Protein AF-A0A0F9VJ52-F1 (afdb_monomer)

pLDDT: mean 78.75, std 18.96, range [35.44, 98.38]

Solvent-accessible surface area (backbone atoms only — not comparable to full-atom values): 11544 Å² total; per-residue (Å²): 137,76,87,61,73,77,61,74,80,66,72,54,95,78,79,65,46,48,33,60,71,90,85,41,56,19,37,74,40,67,89,55,93,68,53,85,95,40,49,67,16,29,42,28,38,38,77,99,49,91,63,76,45,75,40,50,63,89,77,53,57,79,55,84,59,95,59,68,74,72,68,33,37,27,68,68,60,75,80,72,61,54,67,74,75,68,71,73,77,71,59,78,85,75,44,37,36,14,56,42,51,47,46,56,38,50,75,61,70,46,54,67,61,56,54,34,53,56,34,41,78,72,75,43,86,63,56,52,68,56,53,58,30,29,40,65,63,73,41,84,74,55,70,73,53,46,52,48,51,18,59,74,60,72,47,66,60,67,61,36,58,48,59,54,86,81,34,78,68,42,41,53,52,45,55,52,50,50,53,59,37,56,69,68,57,57,69,75,88,127

Organism: NCBI:txid412755

Nearest PDB structures (foldseek):
  3zhm-assembly1_A  TM=8.523E-01  e=1.759E-02  Lactococcus phage TP901-1
  3u3w-assembly1_B  TM=7.075E-01  e=6.456E-02  Bacillus thuringiensis Bt407
  4yv9-assembly2_D  TM=6.396E-01  e=6.085E-02  Streptococcus dysgalactiae
  2awi-assembly1_F  TM=8.325E-01  e=4.817E-01  Enterococcus faecalis
  6qer-assembly4_D  TM=8.650E-01  e=1.667E+00  Streptococcus thermophilus LMD-9

Mean predicted aligned error: 15.07 Å

Structure (mmCIF, N/CA/C/O backbone):
data_AF-A0A0F9VJ52-F1
#
_entry.id   AF-A0A0F9VJ52-F1
#
loop_
_atom_site.group_PDB
_atom_site.id
_atom_site.type_symbol
_atom_site.label_atom_id
_atom_site.label_alt_id
_atom_site.label_comp_id
_atom_site.label_asym_id
_atom_site.label_entity_id
_atom_site.label_seq_id
_atom_site.pdbx_PDB_ins_code
_atom_site.Cartn_x
_atom_site.Cartn_y
_atom_site.Cartn_z
_atom_site.occupancy
_atom_site.B_iso_or_equiv
_atom_site.auth_seq_id
_atom_site.auth_comp_id
_atom_site.auth_asym_id
_atom_site.auth_atom_id
_atom_site.pdbx_PDB_model_num
ATOM 1 N N . MET A 1 1 ? 13.852 -32.279 -51.389 1.00 41.38 1 MET A N 1
ATOM 2 C CA . MET A 1 1 ? 15.051 -31.423 -51.520 1.00 41.38 1 MET A CA 1
ATOM 3 C C . MET A 1 1 ? 15.345 -30.809 -50.164 1.00 41.38 1 MET A C 1
ATOM 5 O O . MET A 1 1 ? 14.436 -30.345 -49.492 1.00 41.38 1 MET A O 1
ATOM 9 N N . SER A 1 2 ? 16.579 -30.983 -49.719 1.00 35.44 2 SER A N 1
ATOM 10 C CA . SER A 1 2 ? 17.047 -30.978 -48.335 1.00 35.44 2 SER A CA 1
ATOM 11 C C . SER A 1 2 ? 17.190 -29.579 -47.723 1.00 35.44 2 SER A C 1
ATOM 13 O O . SER A 1 2 ? 17.971 -28.770 -48.213 1.00 35.44 2 SER A O 1
ATOM 15 N N . ASN A 1 3 ? 16.563 -29.354 -46.563 1.00 39.66 3 ASN A N 1
ATOM 16 C CA . ASN A 1 3 ? 16.776 -28.205 -45.656 1.00 39.66 3 ASN A CA 1
ATOM 17 C C . ASN A 1 3 ? 18.172 -28.191 -44.979 1.00 39.66 3 ASN A C 1
ATOM 19 O O . ASN A 1 3 ? 18.365 -27.591 -43.924 1.00 39.66 3 ASN A O 1
ATOM 23 N N . VAL A 1 4 ? 19.147 -28.891 -45.560 1.00 40.56 4 VAL A N 1
ATOM 24 C CA . VAL A 1 4 ? 20.464 -29.155 -44.963 1.00 40.56 4 VAL A CA 1
ATOM 25 C C . VAL A 1 4 ? 21.488 -28.085 -45.367 1.00 40.56 4 VAL A C 1
ATOM 27 O O . VAL A 1 4 ? 22.360 -27.757 -44.572 1.00 40.56 4 VAL A O 1
ATOM 30 N N . ALA A 1 5 ? 21.308 -27.422 -46.517 1.00 39.03 5 ALA A N 1
ATOM 31 C CA . ALA A 1 5 ? 22.245 -26.403 -47.007 1.00 39.03 5 ALA A CA 1
ATOM 32 C C . ALA A 1 5 ? 22.255 -25.096 -46.186 1.00 39.03 5 ALA A C 1
ATOM 34 O O . ALA A 1 5 ? 23.241 -24.373 -46.192 1.00 39.03 5 ALA A O 1
ATOM 35 N N . ALA A 1 6 ? 21.191 -24.787 -45.436 1.00 44.72 6 ALA A N 1
ATOM 36 C CA . ALA A 1 6 ? 21.129 -23.550 -44.652 1.00 44.72 6 ALA A CA 1
ATOM 37 C C . ALA A 1 6 ? 21.871 -23.628 -43.306 1.00 44.72 6 ALA A C 1
ATOM 39 O O . ALA A 1 6 ? 21.989 -22.604 -42.643 1.00 44.72 6 ALA A O 1
ATOM 40 N N . LYS A 1 7 ? 22.331 -24.816 -42.876 1.00 40.28 7 LYS A N 1
ATOM 41 C CA . LYS A 1 7 ? 23.003 -24.998 -41.577 1.00 40.28 7 LYS A CA 1
ATOM 42 C C . LYS A 1 7 ? 24.528 -24.890 -41.642 1.00 40.28 7 LYS A C 1
ATOM 44 O O . LYS A 1 7 ? 25.123 -24.448 -40.664 1.00 40.28 7 LYS A O 1
ATOM 49 N N . GLU A 1 8 ? 25.151 -25.270 -42.756 1.00 37.22 8 GLU A N 1
ATOM 50 C CA . GLU A 1 8 ? 26.619 -25.319 -42.867 1.00 37.22 8 GLU A CA 1
ATOM 51 C C . GLU A 1 8 ? 27.261 -23.941 -43.114 1.00 37.22 8 GLU A C 1
ATOM 53 O O . GLU A 1 8 ? 28.360 -23.693 -42.626 1.00 37.22 8 GLU A O 1
ATOM 58 N N . ASP A 1 9 ? 26.538 -22.985 -43.708 1.00 41.91 9 ASP A N 1
ATOM 59 C CA . ASP A 1 9 ? 27.013 -21.602 -43.918 1.00 41.91 9 ASP A CA 1
ATOM 60 C C . ASP A 1 9 ? 26.898 -20.689 -42.671 1.00 41.91 9 ASP A C 1
ATOM 62 O O . ASP A 1 9 ? 27.183 -19.490 -42.727 1.00 41.91 9 ASP A O 1
ATOM 66 N N . LEU A 1 10 ? 26.468 -21.226 -41.521 1.00 49.69 10 LEU A N 1
ATOM 67 C CA . LEU A 1 10 ? 26.142 -20.441 -40.319 1.00 49.69 10 LEU A CA 1
ATOM 68 C C . LEU A 1 10 ? 27.322 -20.195 -39.369 1.00 49.69 10 LEU A C 1
ATOM 70 O O . LEU A 1 10 ? 27.150 -19.522 -38.354 1.00 49.69 10 LEU A O 1
ATOM 74 N N . ARG A 1 11 ? 28.523 -20.705 -39.661 1.00 42.28 11 ARG A N 1
ATOM 75 C CA . ARG A 1 11 ? 29.702 -20.486 -38.810 1.00 42.28 11 ARG A CA 1
ATOM 76 C C . ARG A 1 11 ? 30.557 -19.350 -39.353 1.00 42.28 11 ARG A C 1
ATOM 78 O O . ARG A 1 11 ? 31.392 -19.526 -40.233 1.00 42.28 11 ARG A O 1
ATOM 85 N N . SER A 1 12 ? 30.368 -18.159 -38.791 1.00 44.62 12 SER A N 1
ATOM 86 C CA . SER A 1 12 ? 31.319 -17.066 -38.972 1.00 44.62 12 SER A CA 1
ATOM 87 C C . SER A 1 12 ? 32.599 -17.373 -38.190 1.00 44.62 12 SER A C 1
ATOM 89 O O . SER A 1 12 ? 32.590 -17.385 -36.963 1.00 44.62 12 SER A O 1
ATOM 91 N N . ALA A 1 13 ? 33.724 -17.519 -38.894 1.00 47.56 13 ALA A N 1
ATOM 92 C CA . ALA A 1 13 ? 35.060 -17.622 -38.295 1.00 47.56 13 ALA A CA 1
ATOM 93 C C . ALA A 1 13 ? 35.487 -16.371 -37.487 1.00 47.56 13 ALA A C 1
ATOM 95 O O . ALA A 1 13 ? 36.561 -16.356 -36.899 1.00 47.56 13 ALA A O 1
ATOM 96 N N . SER A 1 14 ? 34.665 -15.312 -37.459 1.00 52.28 14 SER A N 1
ATOM 97 C CA . SER A 1 14 ? 34.981 -14.016 -36.849 1.00 52.28 14 SER A CA 1
ATOM 98 C C . SER A 1 14 ? 34.140 -13.676 -35.610 1.00 52.28 14 SER A C 1
ATOM 100 O O . SER A 1 14 ? 34.083 -12.507 -35.242 1.00 52.28 14 SER A O 1
ATOM 102 N N . GLY A 1 15 ? 33.428 -14.638 -35.009 1.00 44.03 15 GLY A N 1
ATOM 103 C CA . GLY A 1 15 ? 32.641 -14.405 -33.785 1.00 44.03 15 GLY A CA 1
ATOM 104 C C . GLY A 1 15 ? 31.392 -13.528 -33.969 1.00 44.03 15 GLY A C 1
ATOM 105 O O . GLY A 1 15 ? 30.981 -12.838 -33.039 1.00 44.03 15 GLY A O 1
ATOM 106 N N . LYS A 1 16 ? 30.798 -13.503 -35.173 1.00 48.97 16 LYS A N 1
ATOM 107 C CA . LYS A 1 16 ? 29.607 -12.686 -35.472 1.00 48.97 16 LYS A CA 1
ATOM 108 C C . LYS A 1 16 ? 28.310 -13.461 -35.243 1.00 48.97 16 LYS A C 1
ATOM 110 O O . LYS A 1 16 ? 28.139 -14.556 -35.770 1.00 48.97 16 LYS A O 1
ATOM 115 N N . LEU A 1 17 ? 27.389 -12.832 -34.514 1.00 53.28 17 LEU A N 1
ATOM 116 C CA . LEU A 1 17 ? 26.075 -13.362 -34.150 1.00 53.28 17 LEU A CA 1
ATOM 117 C C . LEU A 1 17 ? 25.044 -13.217 -35.272 1.00 53.28 17 LEU A C 1
ATOM 119 O O . LEU A 1 17 ? 25.007 -12.193 -35.951 1.00 53.28 17 LEU A O 1
ATOM 123 N N . LEU A 1 18 ? 24.188 -14.230 -35.436 1.00 56.88 18 LEU A N 1
ATOM 124 C CA . LEU A 1 18 ? 23.133 -14.286 -36.449 1.00 56.88 18 LEU A CA 1
ATOM 125 C C . LEU A 1 18 ? 21.761 -14.154 -35.785 1.00 56.88 18 LEU A C 1
ATOM 127 O O . LEU A 1 18 ? 21.313 -15.075 -35.112 1.00 56.88 18 LEU A O 1
ATOM 131 N N . ILE A 1 19 ? 21.081 -13.027 -35.998 1.00 57.84 19 ILE A N 1
ATOM 132 C CA . ILE A 1 19 ? 19.741 -12.791 -35.443 1.00 57.84 19 ILE A CA 1
ATOM 133 C C . ILE A 1 19 ? 18.716 -12.835 -36.571 1.00 57.84 19 ILE A C 1
ATOM 135 O O . ILE A 1 19 ? 18.833 -12.055 -37.509 1.00 57.84 19 ILE A O 1
ATOM 139 N N . ALA A 1 20 ? 17.737 -13.743 -36.513 1.00 47.28 20 ALA A N 1
ATOM 140 C CA . ALA A 1 20 ? 16.833 -14.009 -37.631 1.00 47.28 20 ALA A CA 1
ATOM 141 C C . ALA A 1 20 ? 15.464 -13.328 -37.496 1.00 47.28 20 ALA A C 1
ATOM 143 O O . ALA A 1 20 ? 14.583 -13.799 -36.788 1.00 47.28 20 ALA A O 1
ATOM 144 N N . ALA A 1 21 ? 15.225 -12.315 -38.328 1.00 39.50 21 ALA A N 1
ATOM 145 C CA . ALA A 1 21 ? 13.902 -12.055 -38.880 1.00 39.50 21 ALA A CA 1
ATOM 146 C C . ALA A 1 21 ? 13.866 -12.729 -40.261 1.00 39.50 21 ALA A C 1
ATOM 148 O O . ALA A 1 21 ? 14.605 -12.333 -41.165 1.00 39.50 21 ALA A O 1
ATOM 149 N N . ARG A 1 22 ? 13.043 -13.776 -40.430 1.00 48.94 22 ARG A N 1
ATOM 150 C CA . ARG A 1 22 ? 12.859 -14.507 -41.707 1.00 48.94 22 ARG A CA 1
ATOM 151 C C . ARG A 1 22 ? 14.163 -15.036 -42.342 1.00 48.94 22 ARG A C 1
ATOM 153 O O . ARG A 1 22 ? 14.407 -14.816 -43.526 1.00 48.94 22 ARG A O 1
ATOM 160 N N . GLY A 1 23 ? 15.016 -15.703 -41.560 1.00 51.91 23 GLY A N 1
ATOM 161 C CA . GLY A 1 23 ? 16.214 -16.382 -42.083 1.00 51.91 23 GLY A CA 1
ATOM 162 C C . GLY A 1 23 ? 17.329 -15.459 -42.590 1.00 51.91 23 GLY A C 1
ATOM 163 O O . GLY A 1 23 ? 18.211 -15.905 -43.317 1.00 51.91 23 GLY A O 1
ATOM 164 N N . ARG A 1 24 ? 17.306 -14.167 -42.239 1.00 56.75 24 ARG A N 1
ATOM 165 C CA . ARG A 1 24 ? 18.412 -13.240 -42.517 1.00 56.75 24 ARG A CA 1
ATOM 166 C C . ARG A 1 24 ? 19.348 -13.145 -41.322 1.00 56.75 24 ARG A C 1
ATOM 168 O O . ARG A 1 24 ? 18.909 -13.243 -40.190 1.00 56.75 24 ARG A O 1
ATOM 175 N N . ALA A 1 25 ? 20.624 -12.916 -41.598 1.00 68.00 25 ALA A N 1
ATOM 176 C CA . ALA A 1 25 ? 21.652 -12.651 -40.604 1.00 68.00 25 ALA A CA 1
ATOM 177 C C . ALA A 1 25 ? 21.691 -11.153 -40.252 1.00 68.00 25 ALA A C 1
ATOM 179 O O . ALA A 1 25 ? 21.977 -10.321 -41.125 1.00 68.00 25 ALA A O 1
ATOM 180 N N . GLY A 1 26 ? 21.394 -10.808 -38.999 1.00 79.25 26 GLY A N 1
ATOM 181 C CA . GLY A 1 26 ? 21.618 -9.477 -38.428 1.00 79.25 26 GLY A CA 1
ATOM 182 C C . GLY A 1 26 ? 22.709 -9.492 -37.357 1.00 79.25 26 GLY A C 1
ATOM 183 O O . GLY A 1 26 ? 22.772 -10.437 -36.581 1.00 79.25 26 GLY A O 1
ATOM 184 N N . GLU A 1 27 ? 23.538 -8.448 -37.320 1.00 86.56 27 GLU A N 1
ATOM 185 C CA . GLU A 1 27 ? 24.589 -8.215 -36.321 1.00 86.56 27 GLU A CA 1
ATOM 186 C C . GLU A 1 27 ? 24.034 -7.340 -35.185 1.00 86.56 27 GLU A C 1
ATOM 188 O O . GLU A 1 27 ? 23.60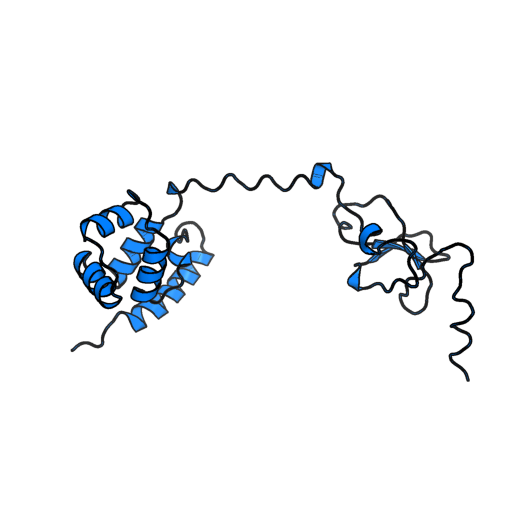0 -6.213 -35.446 1.00 86.56 27 GLU A O 1
ATOM 193 N N . ALA A 1 28 ? 24.035 -7.841 -33.943 1.00 89.50 28 ALA A N 1
ATOM 194 C CA . ALA A 1 28 ? 23.759 -7.011 -32.767 1.00 89.50 28 ALA A CA 1
ATOM 195 C C . ALA A 1 28 ? 24.948 -6.096 -32.468 1.00 89.50 28 ALA A C 1
ATOM 197 O O . ALA A 1 28 ? 26.100 -6.530 -32.472 1.00 89.50 28 ALA A O 1
ATOM 198 N N . LEU A 1 29 ? 24.660 -4.826 -32.198 1.00 90.56 29 LEU A N 1
ATOM 199 C CA . LEU A 1 29 ? 25.674 -3.808 -31.963 1.00 90.56 29 LEU A CA 1
ATOM 200 C C . LEU A 1 29 ? 25.815 -3.534 -30.466 1.00 90.56 29 LEU A C 1
ATOM 202 O O . LEU A 1 29 ? 24.865 -3.115 -29.811 1.00 90.56 29 LEU A O 1
ATOM 206 N N . LEU A 1 30 ? 27.015 -3.743 -29.931 1.00 91.06 30 LEU A N 1
ATOM 207 C CA . LEU A 1 30 ? 27.343 -3.389 -28.552 1.00 91.06 30 LEU A CA 1
ATOM 208 C C . LEU A 1 30 ? 27.558 -1.870 -28.435 1.00 91.06 30 LEU A C 1
ATOM 210 O O . LEU A 1 30 ? 28.160 -1.269 -29.326 1.00 91.06 30 LEU A O 1
ATOM 214 N N . ASN A 1 31 ? 27.097 -1.257 -27.339 1.00 89.25 31 ASN A N 1
ATOM 215 C CA . ASN A 1 31 ? 27.288 0.173 -27.036 1.00 89.25 31 ASN A CA 1
ATOM 216 C C . ASN A 1 31 ? 26.821 1.137 -28.148 1.00 89.25 31 ASN A C 1
ATOM 218 O O . ASN A 1 31 ? 27.378 2.223 -28.316 1.00 89.25 31 ASN A O 1
ATOM 222 N N . TYR A 1 32 ? 25.818 0.750 -28.943 1.00 92.38 32 TYR A N 1
ATOM 223 C CA . TYR A 1 32 ? 25.286 1.627 -29.985 1.00 92.38 32 TYR A CA 1
ATOM 224 C C . TYR A 1 32 ? 24.471 2.775 -29.360 1.00 92.38 32 TYR A C 1
ATOM 226 O O . TYR A 1 32 ? 23.654 2.504 -28.476 1.00 92.38 32 TYR A O 1
ATOM 234 N N . PRO A 1 33 ? 24.633 4.035 -29.817 1.00 91.69 33 PRO A N 1
ATOM 235 C CA . PRO A 1 33 ? 23.872 5.165 -29.293 1.00 91.69 33 PRO A CA 1
ATOM 236 C C . PRO A 1 33 ? 22.365 4.916 -29.381 1.00 91.69 33 PRO A C 1
ATOM 238 O O . PRO A 1 33 ? 21.836 4.601 -30.451 1.00 91.69 33 PRO A O 1
ATOM 241 N N . ALA A 1 34 ? 21.679 5.061 -28.251 1.00 91.31 34 ALA A N 1
ATOM 242 C CA . ALA A 1 34 ? 20.246 4.852 -28.138 1.00 91.31 34 ALA A CA 1
ATOM 243 C C . ALA A 1 34 ? 19.540 6.134 -27.702 1.00 91.31 34 ALA A C 1
ATOM 245 O O . ALA A 1 34 ? 20.086 6.948 -26.961 1.00 91.31 34 ALA A O 1
ATOM 246 N N . TYR A 1 35 ? 18.305 6.273 -28.164 1.00 92.62 35 TYR A N 1
ATOM 247 C CA . TYR A 1 35 ? 17.373 7.319 -27.754 1.00 92.62 35 TYR A CA 1
ATOM 248 C C . TYR A 1 35 ? 16.328 6.723 -26.796 1.00 92.62 35 TYR A C 1
ATOM 250 O O . TYR A 1 35 ? 16.171 5.495 -26.796 1.00 92.62 35 TYR A O 1
ATOM 258 N N . PRO A 1 36 ? 15.598 7.536 -26.009 1.00 91.25 36 PRO A N 1
ATOM 259 C CA . PRO A 1 36 ? 14.634 7.052 -25.018 1.00 91.25 36 PRO A CA 1
ATOM 260 C C . PRO A 1 36 ? 13.634 6.007 -25.520 1.00 91.25 36 PRO A C 1
ATOM 262 O O . PRO A 1 36 ? 13.357 5.026 -24.835 1.00 91.25 36 PRO A O 1
ATOM 265 N N . GLU A 1 37 ? 13.150 6.149 -26.750 1.00 92.75 37 GLU A N 1
ATOM 266 C CA . GLU A 1 37 ? 12.223 5.217 -27.396 1.00 92.75 37 GLU A CA 1
ATOM 267 C C . GLU A 1 37 ? 12.831 3.836 -27.722 1.00 92.75 37 GLU A C 1
ATOM 269 O O . GLU A 1 37 ? 12.115 2.904 -28.114 1.00 92.75 37 GLU A O 1
ATOM 274 N N . ASN A 1 38 ? 14.150 3.694 -27.580 1.00 94.69 38 ASN A N 1
ATOM 275 C CA . ASN A 1 38 ? 14.919 2.494 -27.900 1.00 94.69 38 ASN A CA 1
ATOM 276 C C . ASN A 1 38 ? 15.571 1.833 -26.677 1.00 94.69 38 ASN A C 1
ATOM 278 O O . ASN A 1 38 ? 16.172 0.770 -26.828 1.00 94.69 38 ASN A O 1
ATOM 282 N N . TYR A 1 39 ? 15.442 2.406 -25.478 1.00 93.44 39 TYR A N 1
ATOM 283 C CA . TYR A 1 39 ? 15.921 1.750 -24.262 1.00 93.44 39 TYR A CA 1
ATOM 284 C C . TYR A 1 39 ? 15.203 0.413 -24.044 1.00 93.44 39 TYR A C 1
ATOM 286 O O . TYR A 1 39 ? 14.016 0.264 -24.342 1.00 93.44 39 TYR A O 1
ATOM 294 N N . GLY A 1 40 ? 15.946 -0.591 -23.577 1.00 91.56 40 GLY A N 1
ATOM 295 C CA . GLY A 1 40 ? 15.442 -1.959 -23.438 1.00 91.56 40 GLY A CA 1
ATOM 296 C C . GLY A 1 40 ? 15.401 -2.763 -24.747 1.00 91.56 40 GLY A C 1
ATOM 297 O O . GLY A 1 40 ? 14.992 -3.924 -24.732 1.00 91.56 40 GLY A O 1
ATOM 298 N N . LYS A 1 41 ? 15.837 -2.187 -25.877 1.00 94.12 41 LYS A N 1
ATOM 299 C CA . LYS A 1 41 ? 15.917 -2.870 -27.178 1.00 94.12 41 LYS A CA 1
ATOM 300 C C . LYS A 1 41 ? 17.362 -3.143 -27.580 1.00 94.12 41 LYS A C 1
ATOM 302 O O . LYS A 1 41 ? 18.283 -2.439 -27.181 1.00 94.12 41 LYS A O 1
ATOM 307 N N . VAL A 1 42 ? 17.547 -4.145 -28.428 1.00 92.81 42 VAL A N 1
ATOM 308 C CA . VAL A 1 42 ? 18.820 -4.507 -29.047 1.00 92.81 42 VAL A CA 1
ATOM 309 C C . VAL A 1 42 ? 18.907 -3.858 -30.437 1.00 92.81 42 VAL A C 1
ATOM 311 O O . VAL A 1 42 ? 18.002 -4.063 -31.258 1.00 92.81 42 VAL A O 1
ATOM 314 N N . PRO A 1 43 ? 19.967 -3.086 -30.737 1.00 95.06 43 PRO A N 1
ATOM 315 C CA . PRO A 1 43 ? 20.205 -2.530 -32.063 1.00 95.06 43 PRO A CA 1
ATOM 316 C C . PRO A 1 43 ? 20.817 -3.580 -32.994 1.00 95.06 43 PRO A C 1
ATOM 318 O O . PRO A 1 43 ? 21.855 -4.168 -32.698 1.00 95.06 43 PRO A O 1
ATOM 321 N N . ILE A 1 44 ? 20.195 -3.778 -34.156 1.00 91.38 44 ILE A N 1
ATOM 322 C CA . ILE A 1 44 ? 20.562 -4.795 -35.145 1.00 91.38 44 ILE A CA 1
ATOM 323 C C . ILE A 1 44 ? 20.848 -4.152 -36.498 1.00 91.38 44 ILE A C 1
ATOM 325 O O . ILE A 1 44 ? 20.035 -3.396 -37.046 1.00 91.38 44 ILE A O 1
ATOM 329 N N . ARG A 1 45 ? 21.988 -4.517 -37.088 1.00 89.69 45 ARG A N 1
ATOM 330 C CA . ARG A 1 45 ? 22.357 -4.186 -38.466 1.00 89.69 45 ARG A CA 1
ATOM 331 C C . ARG A 1 45 ? 22.224 -5.414 -39.362 1.00 89.69 45 ARG A C 1
ATOM 333 O O . ARG A 1 45 ? 22.943 -6.394 -39.208 1.00 89.69 45 ARG A O 1
ATOM 340 N N . TRP A 1 46 ? 21.335 -5.354 -40.349 1.00 84.44 46 TRP A N 1
ATOM 341 C CA . TRP A 1 46 ? 21.183 -6.432 -41.333 1.00 84.44 46 TRP A CA 1
ATOM 342 C C . TRP A 1 46 ? 22.229 -6.320 -42.441 1.00 84.44 46 TRP A C 1
ATOM 344 O O . TRP A 1 46 ? 22.458 -5.228 -42.968 1.00 84.44 46 TRP A O 1
ATOM 354 N N . LYS A 1 47 ? 22.810 -7.450 -42.862 1.00 79.06 47 LYS A N 1
ATOM 355 C CA . LYS A 1 47 ? 23.760 -7.484 -43.986 1.00 79.06 47 LYS A CA 1
ATOM 356 C C . LYS A 1 47 ? 23.142 -6.842 -45.239 1.00 79.06 47 LYS A C 1
ATOM 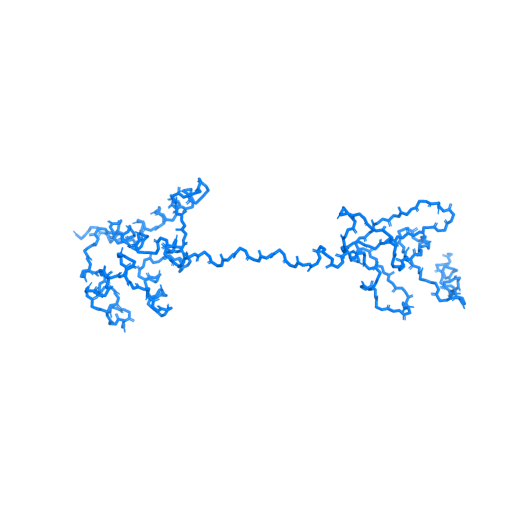358 O O . LYS A 1 47 ? 22.017 -7.157 -45.624 1.00 79.06 47 LYS A O 1
ATOM 363 N N . GLY A 1 48 ? 23.873 -5.911 -45.855 1.00 80.50 48 GLY A N 1
ATOM 364 C CA . GLY A 1 48 ? 23.422 -5.166 -47.039 1.00 80.50 48 GLY A CA 1
ATOM 365 C C . GLY A 1 48 ? 22.456 -4.008 -46.755 1.00 80.50 48 GLY A C 1
ATOM 366 O O . GLY A 1 48 ? 22.016 -3.346 -47.692 1.00 80.50 48 GLY A O 1
ATOM 367 N N . ARG A 1 49 ? 22.124 -3.721 -45.489 1.00 79.56 49 ARG A N 1
ATOM 368 C CA . ARG A 1 49 ? 21.317 -2.555 -45.104 1.00 79.56 49 ARG A CA 1
ATOM 369 C C . ARG A 1 49 ? 22.157 -1.559 -44.312 1.00 79.56 49 ARG A C 1
ATOM 371 O O . ARG A 1 49 ? 22.908 -1.934 -43.422 1.00 79.56 49 ARG A O 1
ATOM 378 N N . ARG A 1 50 ? 21.979 -0.270 -44.612 1.00 86.12 50 ARG A N 1
ATOM 379 C CA . ARG A 1 50 ? 22.624 0.828 -43.867 1.00 86.12 50 ARG A CA 1
ATOM 380 C C . ARG A 1 50 ? 21.890 1.184 -42.568 1.00 86.12 50 ARG A C 1
ATOM 382 O O . ARG A 1 50 ? 22.504 1.694 -41.642 1.00 86.12 50 ARG A O 1
ATOM 389 N N . LYS A 1 51 ? 20.581 0.922 -42.504 1.00 91.12 51 LYS A N 1
ATOM 390 C CA . LYS A 1 51 ? 19.716 1.282 -41.370 1.00 91.12 51 LYS A CA 1
ATOM 391 C C . LYS A 1 51 ? 19.869 0.300 -40.198 1.00 91.12 51 LYS A C 1
ATOM 393 O O . LYS A 1 51 ? 19.973 -0.905 -40.429 1.00 91.12 51 LYS A O 1
ATOM 398 N N . ILE A 1 52 ? 19.815 0.828 -38.972 1.00 92.88 52 ILE A N 1
ATOM 399 C CA . ILE A 1 52 ? 19.713 0.059 -37.722 1.00 92.88 52 ILE A CA 1
ATOM 400 C C . ILE A 1 52 ? 18.248 -0.168 -37.363 1.00 92.88 52 ILE A C 1
ATOM 402 O O . ILE A 1 52 ? 17.405 0.714 -37.543 1.00 92.88 52 ILE A O 1
ATOM 406 N N . TYR A 1 53 ? 17.956 -1.366 -36.877 1.00 91.06 53 TYR A N 1
ATOM 407 C CA . TYR A 1 53 ? 16.631 -1.799 -36.458 1.00 91.06 53 TYR A CA 1
ATOM 408 C C . TYR A 1 53 ? 16.685 -2.169 -34.983 1.00 91.06 53 TYR A C 1
ATOM 410 O O . TYR A 1 53 ? 17.672 -2.738 -34.535 1.00 91.06 53 TYR A O 1
ATOM 418 N N . TRP A 1 54 ? 15.634 -1.851 -34.242 1.00 92.50 54 TRP A N 1
ATOM 419 C CA . TRP A 1 54 ? 15.579 -2.050 -32.799 1.00 92.50 54 TRP A CA 1
ATOM 420 C C . TRP A 1 54 ? 14.554 -3.129 -32.477 1.00 92.50 54 TRP A C 1
ATOM 422 O O . TRP A 1 54 ? 13.405 -3.019 -32.904 1.00 92.50 54 TRP A O 1
ATOM 432 N N . HIS A 1 55 ? 14.964 -4.155 -31.737 1.00 89.50 55 HIS A N 1
ATOM 433 C CA . HIS A 1 55 ? 14.114 -5.292 -31.383 1.00 89.50 55 HIS A CA 1
ATOM 434 C C . HIS A 1 55 ? 14.173 -5.585 -29.887 1.00 89.50 55 HIS A C 1
ATOM 436 O O . HIS A 1 55 ? 15.185 -5.303 -29.249 1.00 89.50 55 HIS A O 1
ATOM 442 N N . LEU A 1 56 ? 13.109 -6.147 -29.313 1.00 87.06 56 LEU A N 1
ATOM 443 C CA . LEU A 1 56 ? 13.157 -6.601 -27.926 1.00 87.06 56 LEU A CA 1
ATOM 444 C C . LEU A 1 56 ? 14.031 -7.846 -27.829 1.00 87.06 56 LEU A C 1
ATOM 446 O O . LEU A 1 56 ? 14.033 -8.667 -28.739 1.00 87.06 56 LEU A O 1
ATOM 450 N N . LEU A 1 57 ? 14.731 -8.013 -26.706 1.00 85.94 57 LEU A N 1
ATOM 451 C CA . LEU A 1 57 ? 15.597 -9.173 -26.487 1.00 85.94 57 LEU A CA 1
ATOM 452 C C . LEU A 1 57 ? 14.841 -10.505 -26.645 1.00 85.94 57 LEU A C 1
ATOM 454 O O . LEU A 1 57 ? 15.378 -11.451 -27.209 1.00 85.94 57 LEU A O 1
ATOM 458 N N . VAL A 1 58 ? 13.579 -10.545 -26.204 1.00 84.19 58 VAL A N 1
ATOM 459 C CA . VAL A 1 58 ? 12.699 -11.725 -26.285 1.00 84.19 58 VAL A CA 1
ATOM 460 C C . VAL A 1 58 ? 12.345 -12.133 -27.718 1.00 84.19 58 VAL A C 1
ATOM 462 O O . VAL A 1 58 ? 11.975 -13.280 -27.946 1.00 84.19 58 VAL A O 1
ATOM 465 N N . ASP A 1 59 ? 12.488 -11.221 -28.684 1.00 83.00 59 ASP A N 1
ATOM 466 C CA . ASP A 1 59 ? 12.213 -11.485 -30.100 1.00 83.00 59 ASP A CA 1
ATOM 467 C C . ASP A 1 59 ? 13.437 -12.062 -30.829 1.00 83.00 59 ASP A C 1
ATOM 469 O O . ASP A 1 59 ? 13.388 -12.305 -32.039 1.00 83.00 59 ASP A O 1
ATOM 473 N N . LEU A 1 60 ? 14.562 -12.233 -30.126 1.00 80.88 60 LEU A N 1
ATOM 474 C CA . LEU A 1 60 ? 15.849 -12.576 -30.716 1.00 80.88 60 LEU A CA 1
ATOM 475 C C . LEU A 1 60 ? 16.359 -13.904 -30.186 1.00 80.88 60 LEU A C 1
ATOM 477 O O . LEU A 1 60 ? 16.357 -14.182 -28.991 1.00 80.88 60 LEU A O 1
ATOM 481 N N . ILE A 1 61 ? 16.872 -14.705 -31.111 1.00 81.50 61 ILE A N 1
ATOM 482 C CA . ILE A 1 61 ? 17.592 -15.932 -30.803 1.00 81.50 61 ILE A CA 1
ATOM 483 C C . ILE A 1 61 ? 19.061 -15.661 -31.101 1.00 81.50 61 ILE A C 1
ATOM 485 O O . ILE A 1 61 ? 19.422 -15.366 -32.240 1.00 81.50 61 ILE A O 1
ATOM 489 N N . PHE A 1 62 ? 19.893 -15.740 -30.067 1.00 78.94 62 PHE A N 1
ATOM 490 C CA . PHE A 1 62 ? 21.341 -15.617 -30.177 1.00 78.94 62 PHE A CA 1
ATOM 491 C C . PHE A 1 62 ? 21.941 -17.008 -30.385 1.00 78.94 62 PHE A C 1
ATOM 493 O O . PHE A 1 62 ? 21.651 -17.931 -29.627 1.00 78.94 62 PHE A O 1
ATOM 500 N N . ILE A 1 63 ? 22.776 -17.165 -31.411 1.00 79.44 63 ILE A N 1
ATOM 501 C CA . ILE A 1 63 ? 23.468 -18.424 -31.705 1.00 79.44 63 ILE A CA 1
ATOM 502 C C . ILE A 1 63 ? 24.904 -18.295 -31.210 1.00 79.44 63 ILE A C 1
ATOM 504 O O . ILE A 1 63 ? 25.669 -17.550 -31.811 1.00 79.44 63 ILE A O 1
ATOM 508 N N . GLU A 1 64 ? 25.245 -19.003 -30.131 1.00 74.94 64 GLU A N 1
ATOM 509 C CA . GLU A 1 64 ? 26.597 -19.019 -29.541 1.00 74.94 64 GLU A CA 1
ATOM 510 C C . GLU A 1 64 ? 27.162 -17.599 -29.297 1.00 74.94 64 GLU A C 1
ATOM 512 O O . GLU A 1 64 ? 28.205 -17.234 -29.846 1.00 74.94 64 GLU A O 1
ATOM 517 N N . PRO A 1 65 ? 26.467 -16.746 -28.517 1.00 78.38 65 PRO A N 1
ATOM 518 C CA . PRO A 1 65 ? 26.925 -15.384 -28.293 1.00 78.38 65 PRO A CA 1
ATOM 519 C C . PRO A 1 65 ? 28.254 -15.360 -27.524 1.00 78.38 65 PRO A C 1
ATOM 521 O O . PRO A 1 65 ? 28.415 -16.110 -26.563 1.00 78.38 65 PRO A O 1
ATOM 524 N N . PRO A 1 66 ? 29.203 -14.480 -27.904 1.00 77.44 66 PRO A N 1
ATOM 525 C CA . PRO A 1 66 ? 30.478 -14.365 -27.201 1.00 77.44 66 PRO A CA 1
ATOM 526 C C . PRO A 1 66 ? 30.329 -13.742 -25.802 1.00 77.44 66 PRO A C 1
ATOM 528 O O . PRO A 1 66 ? 31.250 -13.832 -24.996 1.00 77.44 66 PRO A O 1
ATOM 531 N N . ILE A 1 67 ? 29.193 -13.095 -25.524 1.00 84.94 67 ILE A N 1
ATOM 532 C CA . ILE A 1 67 ? 28.840 -12.459 -24.248 1.00 84.94 67 ILE A CA 1
ATOM 533 C C . ILE A 1 67 ? 27.350 -12.662 -23.955 1.00 84.94 67 ILE A C 1
ATOM 535 O O . ILE A 1 67 ? 26.594 -13.099 -24.820 1.00 84.94 67 ILE A O 1
ATOM 539 N N . ASP A 1 68 ? 26.910 -12.309 -22.750 1.00 88.00 68 ASP A N 1
ATOM 540 C CA . ASP A 1 68 ? 25.497 -12.386 -22.385 1.00 88.00 68 ASP A CA 1
ATOM 541 C C . ASP A 1 68 ? 24.621 -11.525 -23.330 1.00 88.00 68 ASP A C 1
ATOM 543 O O . ASP A 1 68 ? 24.933 -10.349 -23.542 1.00 88.00 68 ASP A O 1
ATOM 547 N N . PRO A 1 69 ? 23.521 -12.060 -23.897 1.00 87.25 69 PRO A N 1
ATOM 548 C CA . PRO A 1 69 ? 22.608 -11.309 -24.760 1.00 87.25 69 PRO A CA 1
ATOM 549 C C . PRO A 1 69 ? 22.089 -9.992 -24.163 1.00 87.25 69 PRO A C 1
ATOM 551 O O . PRO A 1 69 ? 21.866 -9.030 -24.902 1.00 87.25 69 PRO A O 1
ATOM 554 N N . SER A 1 70 ? 21.930 -9.915 -22.838 1.00 89.75 70 SER A N 1
ATOM 555 C CA . SER A 1 70 ? 21.511 -8.692 -22.145 1.00 89.75 70 SER A CA 1
ATOM 556 C C . SER A 1 70 ? 22.514 -7.546 -22.296 1.00 89.75 70 SER A C 1
ATOM 558 O O . SER A 1 70 ? 22.112 -6.385 -22.273 1.00 89.75 70 SER A O 1
ATOM 560 N N . ALA A 1 71 ? 23.793 -7.841 -22.548 1.00 90.88 71 ALA A N 1
ATOM 561 C CA . ALA A 1 71 ? 24.820 -6.828 -22.773 1.00 90.88 71 ALA A CA 1
ATOM 562 C C . ALA A 1 71 ? 24.591 -6.019 -24.063 1.00 90.88 71 ALA A C 1
ATOM 564 O O . ALA A 1 71 ? 25.092 -4.905 -24.185 1.00 90.88 71 ALA A O 1
ATOM 565 N N . TYR A 1 72 ? 23.822 -6.549 -25.021 1.00 91.44 72 TYR A N 1
ATOM 566 C CA . TYR A 1 72 ? 23.453 -5.839 -26.251 1.00 91.44 72 TYR A CA 1
ATOM 567 C C . TYR A 1 72 ? 22.210 -4.957 -26.092 1.00 91.44 72 TYR A C 1
ATOM 569 O O . TYR A 1 72 ? 21.841 -4.242 -27.027 1.00 91.44 72 TYR A O 1
ATOM 577 N N . VAL A 1 73 ? 21.529 -5.021 -24.945 1.00 93.00 73 VAL A N 1
ATOM 578 C CA . VAL A 1 73 ? 20.364 -4.182 -24.672 1.00 93.00 73 VAL A CA 1
ATOM 579 C C . VAL A 1 73 ? 20.836 -2.749 -24.467 1.00 93.00 73 VAL A C 1
ATOM 581 O O . VAL A 1 73 ? 21.675 -2.471 -23.615 1.00 93.00 73 VAL A O 1
ATOM 584 N N . ALA A 1 74 ? 20.279 -1.823 -25.241 1.00 93.50 74 ALA A N 1
ATOM 585 C CA . ALA A 1 74 ? 20.538 -0.411 -25.045 1.00 93.50 74 ALA A CA 1
ATOM 586 C C . ALA A 1 74 ? 19.998 0.044 -23.690 1.00 93.50 74 ALA A C 1
ATOM 588 O O . ALA A 1 74 ? 18.789 0.001 -23.433 1.00 93.50 74 ALA A O 1
ATOM 589 N N . LEU A 1 75 ? 20.913 0.502 -22.845 1.00 89.69 75 LEU A N 1
ATOM 590 C CA . LEU A 1 75 ? 20.598 1.082 -21.553 1.00 89.69 75 LEU A CA 1
ATOM 591 C C . LEU A 1 75 ? 20.465 2.603 -21.682 1.00 89.69 75 LEU A C 1
ATOM 593 O O . LEU A 1 75 ? 21.154 3.213 -22.507 1.00 89.69 75 LEU A O 1
ATOM 597 N N . PRO A 1 76 ? 19.606 3.229 -20.865 1.00 87.50 76 PRO A N 1
ATOM 598 C CA . PRO A 1 76 ? 19.687 4.664 -20.661 1.00 87.50 76 PRO A CA 1
ATOM 599 C C . PRO A 1 76 ? 21.086 5.044 -20.143 1.00 87.50 76 PRO A C 1
ATOM 601 O O . PRO A 1 76 ? 21.702 4.253 -19.422 1.00 87.50 76 PRO A O 1
ATOM 604 N N . PRO A 1 77 ? 21.606 6.234 -20.489 1.00 85.38 77 PRO A N 1
ATOM 605 C CA . PRO A 1 77 ? 22.846 6.727 -19.909 1.00 85.38 77 PRO A CA 1
ATOM 606 C C . PRO A 1 77 ? 22.752 6.761 -18.371 1.00 85.38 77 PRO A C 1
ATOM 608 O O . PRO A 1 77 ? 21.669 6.884 -17.791 1.00 85.38 77 PRO A O 1
ATOM 611 N N . ASN A 1 78 ? 23.893 6.558 -17.702 1.00 77.06 78 ASN A N 1
ATOM 612 C CA . ASN A 1 78 ? 23.965 6.315 -16.251 1.00 77.06 78 ASN A CA 1
ATOM 613 C C . ASN A 1 78 ? 23.324 7.427 -15.396 1.00 77.06 78 ASN A C 1
ATOM 615 O O . ASN A 1 78 ? 22.913 7.174 -14.267 1.00 77.06 78 ASN A O 1
ATOM 619 N N . ASP A 1 79 ? 23.223 8.642 -15.927 1.00 64.00 79 ASP A N 1
ATOM 620 C CA . ASP A 1 79 ? 22.552 9.794 -15.323 1.00 64.00 79 ASP A CA 1
ATOM 621 C C . ASP A 1 79 ? 21.016 9.667 -15.302 1.00 64.00 79 ASP A C 1
ATOM 623 O O . ASP A 1 79 ? 20.380 10.137 -14.362 1.00 64.00 79 ASP A O 1
ATOM 627 N N . LEU A 1 80 ? 20.420 8.961 -16.269 1.00 58.28 80 LEU A N 1
ATOM 628 C CA . LEU A 1 80 ? 18.993 8.606 -16.289 1.00 58.28 80 LEU A CA 1
ATOM 629 C C . LEU A 1 80 ? 18.677 7.321 -15.499 1.00 58.28 80 LEU A C 1
ATOM 631 O O . LEU A 1 80 ? 17.517 7.070 -15.179 1.00 58.28 80 LEU A O 1
ATOM 635 N N . MET A 1 81 ? 19.695 6.519 -15.162 1.00 55.16 81 MET A N 1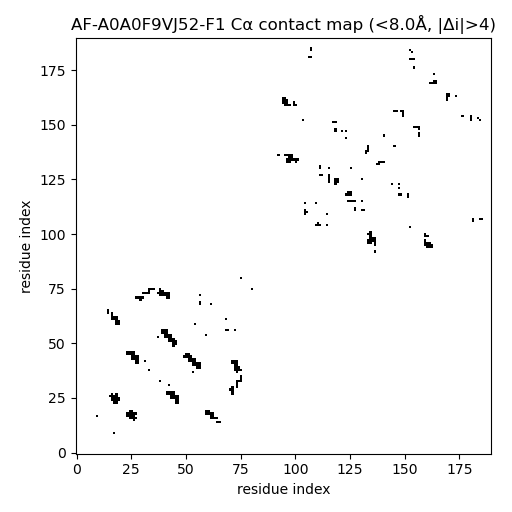
ATOM 636 C CA . MET A 1 81 ? 19.589 5.365 -14.250 1.00 55.16 81 MET A CA 1
ATOM 637 C C . MET A 1 81 ? 19.603 5.766 -12.772 1.00 55.16 81 MET A C 1
ATOM 639 O O . MET A 1 81 ? 19.444 4.903 -11.903 1.00 55.16 81 MET A O 1
ATOM 643 N N . ALA A 1 82 ? 19.768 7.059 -12.461 1.00 55.19 82 ALA A N 1
ATOM 644 C CA . ALA A 1 82 ? 19.411 7.573 -11.151 1.00 55.19 82 ALA A CA 1
ATOM 645 C C . ALA A 1 82 ? 17.920 7.294 -10.973 1.00 55.19 82 ALA A C 1
ATOM 647 O O . ALA A 1 82 ? 17.081 8.018 -11.509 1.00 55.19 82 ALA A O 1
ATOM 648 N N . SER A 1 83 ? 17.620 6.188 -10.278 1.00 51.81 83 SER A N 1
ATOM 649 C CA . SER A 1 83 ? 16.262 5.789 -9.917 1.00 51.81 83 SER A CA 1
ATOM 650 C C . SER A 1 83 ? 15.514 7.063 -9.563 1.00 51.81 83 SER A C 1
ATOM 652 O O . SER A 1 83 ? 16.066 7.822 -8.750 1.00 51.81 83 SER A O 1
ATOM 654 N N . PRO A 1 84 ? 14.352 7.353 -10.191 1.00 50.41 84 PRO A N 1
ATOM 655 C CA . PRO A 1 84 ? 13.597 8.547 -9.849 1.00 50.41 84 PRO A CA 1
ATOM 656 C C . PRO A 1 84 ? 13.565 8.571 -8.336 1.00 50.41 84 PRO A C 1
ATOM 658 O O . PRO A 1 84 ? 13.194 7.553 -7.742 1.00 50.41 84 PRO A O 1
ATOM 661 N N . LYS A 1 85 ? 14.113 9.639 -7.728 1.00 47.56 85 LYS A N 1
ATOM 662 C CA . LYS A 1 85 ? 14.169 9.738 -6.270 1.00 47.56 85 LYS A CA 1
ATOM 663 C C . LYS A 1 85 ? 12.758 9.420 -5.840 1.00 47.56 85 LYS A C 1
ATOM 665 O O . LYS A 1 85 ? 11.858 10.177 -6.212 1.00 47.56 85 LYS A O 1
ATOM 670 N N . MET A 1 86 ? 12.565 8.262 -5.196 1.00 44.50 86 MET A N 1
ATOM 671 C CA . MET A 1 86 ? 11.226 7.888 -4.780 1.00 44.50 86 MET A CA 1
ATOM 672 C C . MET A 1 86 ? 10.722 9.108 -4.029 1.00 44.50 86 MET A C 1
ATOM 674 O O . MET A 1 86 ? 11.490 9.634 -3.205 1.00 44.50 86 MET A O 1
ATOM 678 N N . PRO A 1 87 ? 9.536 9.640 -4.385 1.00 50.12 87 PRO A N 1
ATOM 679 C CA . PRO A 1 87 ? 8.998 10.767 -3.650 1.00 50.12 87 PRO A CA 1
ATOM 680 C C . PRO A 1 87 ? 9.140 10.398 -2.181 1.00 50.12 87 PRO A C 1
ATOM 682 O O . PRO A 1 87 ? 8.893 9.238 -1.824 1.00 50.12 87 PRO A O 1
ATOM 685 N N . MET A 1 88 ? 9.679 11.322 -1.374 1.00 55.22 88 MET A N 1
ATOM 686 C CA . MET A 1 88 ? 9.842 11.064 0.055 1.00 55.22 88 MET A CA 1
ATOM 687 C C . MET A 1 88 ? 8.558 10.409 0.537 1.00 55.22 88 MET A C 1
ATOM 689 O O . MET A 1 88 ? 7.483 10.907 0.187 1.00 55.22 88 MET A O 1
ATOM 693 N N . ALA A 1 89 ? 8.685 9.264 1.223 1.00 52.66 89 ALA A N 1
ATOM 694 C CA . ALA A 1 89 ? 7.528 8.505 1.671 1.00 52.66 89 ALA A CA 1
ATOM 695 C C . ALA A 1 89 ? 6.527 9.511 2.250 1.00 52.66 89 ALA A C 1
ATOM 697 O O . ALA A 1 89 ? 6.944 10.314 3.096 1.00 52.66 89 ALA A O 1
ATOM 698 N N . PRO A 1 90 ? 5.289 9.567 1.720 1.00 57.38 90 PRO A N 1
ATOM 699 C CA . PRO A 1 90 ? 4.355 10.611 2.103 1.00 57.38 90 PRO A CA 1
ATOM 700 C C . PRO A 1 90 ? 4.261 10.615 3.624 1.00 57.38 90 PRO A C 1
ATOM 702 O O . PRO A 1 90 ? 4.285 9.541 4.238 1.00 57.38 90 PRO A O 1
ATOM 705 N N . ASP A 1 91 ? 4.242 11.814 4.217 1.00 61.06 91 ASP A N 1
ATOM 706 C CA . ASP A 1 91 ? 4.138 11.969 5.667 1.00 61.06 91 ASP A CA 1
ATOM 707 C C . ASP A 1 91 ? 3.042 11.009 6.155 1.00 61.06 91 ASP A C 1
ATOM 709 O O . ASP A 1 91 ? 1.936 11.049 5.618 1.00 61.06 91 ASP A O 1
ATOM 713 N N . PRO A 1 92 ? 3.316 10.110 7.116 1.00 55.59 92 PRO A N 1
ATOM 714 C CA . PRO A 1 92 ? 2.325 9.172 7.624 1.00 55.59 92 PRO A CA 1
ATOM 715 C C . PRO A 1 92 ? 1.001 9.831 8.049 1.00 55.59 92 PRO A C 1
ATOM 717 O O . PRO A 1 92 ? -0.031 9.165 8.090 1.00 55.59 92 PRO A O 1
ATOM 720 N N . ARG A 1 93 ? 1.025 11.137 8.349 1.00 57.75 93 ARG A N 1
ATOM 721 C CA . ARG A 1 93 ? -0.151 11.971 8.639 1.00 57.75 93 ARG A CA 1
ATOM 722 C C . ARG A 1 93 ? -1.052 12.232 7.427 1.00 57.75 93 ARG A C 1
ATOM 724 O O . ARG A 1 93 ? -2.198 12.611 7.630 1.00 57.75 93 ARG A O 1
ATOM 731 N N . LEU A 1 94 ? -0.550 12.046 6.207 1.00 58.81 94 LEU A N 1
ATOM 732 C CA . LEU A 1 94 ? -1.302 12.149 4.952 1.00 58.81 94 LEU A CA 1
ATOM 733 C C . LEU A 1 94 ? -2.138 10.897 4.661 1.00 58.81 94 LEU A C 1
ATOM 735 O O . LEU A 1 94 ? -2.976 10.929 3.768 1.00 58.81 94 LEU A O 1
ATOM 739 N N . TYR A 1 95 ? -1.934 9.790 5.384 1.00 66.50 95 TYR A N 1
ATOM 740 C CA . TYR A 1 95 ? -2.823 8.641 5.250 1.00 66.50 95 TYR A CA 1
ATOM 741 C C . TYR A 1 95 ? -4.093 8.868 6.067 1.00 66.50 95 TYR A C 1
ATOM 743 O O . TYR A 1 95 ? -4.057 8.988 7.294 1.00 66.50 95 TYR A O 1
ATOM 751 N N . ASP A 1 96 ? -5.238 8.817 5.394 1.00 83.06 96 ASP A N 1
ATOM 752 C CA . ASP A 1 96 ? -6.563 8.985 5.995 1.00 83.06 96 ASP A CA 1
ATOM 753 C C . ASP A 1 96 ? -7.056 7.759 6.781 1.00 83.06 96 ASP A C 1
ATOM 755 O O . ASP A 1 96 ? -8.253 7.504 6.894 1.00 83.06 96 ASP A O 1
ATOM 759 N N . PHE A 1 97 ? -6.140 7.013 7.410 1.00 91.75 97 PHE A N 1
ATOM 760 C CA . PHE A 1 97 ? -6.457 5.794 8.156 1.00 91.75 97 PHE A CA 1
ATOM 761 C C . PHE A 1 97 ? -7.575 6.011 9.177 1.00 91.75 97 PHE A C 1
ATOM 763 O O . PHE A 1 97 ? -8.579 5.296 9.175 1.00 91.75 97 PHE A O 1
ATOM 770 N N . GLY A 1 98 ? -7.416 7.000 10.055 1.00 93.94 98 GLY A N 1
ATOM 771 C CA . GLY A 1 98 ? -8.383 7.301 11.103 1.00 93.94 98 GLY A CA 1
ATOM 772 C C . GLY A 1 98 ? -9.726 7.769 10.552 1.00 93.94 98 GLY A C 1
ATOM 773 O O . GLY A 1 98 ? -10.769 7.368 11.075 1.00 93.94 98 GLY A O 1
ATOM 774 N N . GLN A 1 99 ? -9.711 8.550 9.467 1.00 92.00 99 GLN A N 1
ATOM 775 C CA . GLN A 1 99 ? -10.929 9.010 8.801 1.00 92.00 99 GLN A CA 1
ATOM 776 C C . GLN A 1 99 ? -11.688 7.835 8.183 1.00 92.00 99 GLN A C 1
ATOM 778 O O . GLN A 1 99 ? -12.872 7.656 8.469 1.00 92.00 99 GLN A O 1
ATOM 783 N N . ASN A 1 100 ? -10.987 6.979 7.439 1.00 92.50 100 ASN A N 1
ATOM 784 C CA . ASN A 1 100 ? -11.539 5.782 6.814 1.00 92.50 100 ASN A CA 1
ATOM 785 C C . ASN A 1 100 ? -12.089 4.801 7.853 1.00 92.50 100 ASN A C 1
ATOM 787 O O . ASN A 1 100 ? -13.218 4.335 7.724 1.00 92.50 100 ASN A O 1
ATOM 791 N N . LEU A 1 101 ? -11.347 4.536 8.934 1.00 95.81 101 LEU A N 1
ATOM 792 C CA . LEU A 1 101 ? -11.823 3.700 10.039 1.00 95.81 101 LEU A CA 1
ATOM 793 C C . LEU A 1 101 ? -13.125 4.247 10.640 1.00 95.81 101 LEU A C 1
ATOM 795 O O . LEU A 1 101 ? -14.093 3.504 10.824 1.00 95.81 101 LEU A O 1
ATOM 799 N N . ARG A 1 102 ? -13.163 5.555 10.919 1.00 95.69 102 ARG A N 1
ATOM 800 C CA . ARG A 1 102 ? -14.352 6.225 11.454 1.00 95.69 102 ARG A CA 1
ATOM 801 C C . ARG A 1 102 ? -15.525 6.142 10.482 1.00 95.69 102 ARG A C 1
ATOM 803 O O . ARG A 1 102 ? -16.659 5.958 10.924 1.00 95.69 102 ARG A O 1
ATOM 810 N N . GLN A 1 103 ? -15.261 6.291 9.188 1.00 91.50 103 GLN A N 1
ATOM 811 C CA . GLN A 1 103 ? -16.263 6.220 8.136 1.00 91.50 103 GLN A CA 1
ATOM 812 C C . GLN A 1 103 ? -16.865 4.815 8.042 1.00 91.50 103 GLN A C 1
ATOM 814 O O . GLN A 1 103 ? -18.076 4.683 8.203 1.00 91.50 103 GLN A O 1
ATOM 819 N N . PHE A 1 104 ? -16.044 3.767 7.908 1.00 93.38 104 PHE A N 1
ATOM 820 C CA . PHE A 1 104 ? -16.524 2.380 7.868 1.00 93.38 104 PHE A CA 1
ATOM 821 C C . PHE A 1 104 ? -17.337 2.021 9.117 1.00 93.38 104 PHE A C 1
ATOM 823 O O . PHE A 1 104 ? -18.425 1.456 9.011 1.00 93.38 104 PHE A O 1
ATOM 830 N N . ARG A 1 105 ? -16.880 2.432 10.310 1.00 96.62 105 ARG A N 1
ATOM 831 C CA . ARG A 1 105 ? -17.647 2.221 11.546 1.00 96.62 105 ARG A CA 1
ATOM 832 C C . ARG A 1 105 ? -19.012 2.917 11.509 1.00 96.62 105 ARG A C 1
ATOM 834 O O . ARG A 1 105 ? -20.013 2.317 11.899 1.00 96.62 105 ARG A O 1
ATOM 841 N N . LYS A 1 106 ? -19.069 4.177 11.068 1.00 94.62 106 LYS A N 1
ATOM 842 C CA . LYS A 1 106 ? -20.330 4.927 10.952 1.00 94.62 106 LYS A CA 1
ATOM 843 C C . LYS A 1 106 ? -21.270 4.320 9.915 1.00 94.62 106 LYS A C 1
ATOM 845 O O . LYS A 1 106 ? -22.473 4.318 10.145 1.00 94.62 106 LYS A O 1
ATOM 850 N N . GLU A 1 107 ? -20.746 3.794 8.812 1.00 87.88 107 GLU A N 1
ATOM 851 C CA . GLU A 1 107 ? -21.550 3.123 7.784 1.00 87.88 107 GLU A CA 1
ATOM 852 C C . GLU A 1 107 ? -22.164 1.807 8.282 1.00 87.88 107 GLU A C 1
ATOM 854 O O . GLU A 1 107 ? -23.284 1.480 7.892 1.00 87.88 107 GLU A O 1
ATOM 859 N N . CYS A 1 108 ? -21.512 1.110 9.219 1.00 88.94 108 CYS A N 1
ATOM 860 C CA . CYS A 1 108 ? -22.137 0.016 9.972 1.00 88.94 108 CYS A CA 1
ATOM 861 C C . CYS A 1 108 ? -23.219 0.473 10.966 1.00 88.94 108 CYS A C 1
ATOM 863 O O . CYS A 1 108 ? -23.912 -0.365 11.538 1.00 88.94 108 CYS A O 1
ATOM 865 N N . GLY A 1 109 ? -23.329 1.774 11.251 1.00 93.12 109 GLY A N 1
ATOM 866 C CA . GLY A 1 109 ? -24.155 2.291 12.344 1.00 93.12 109 GLY A CA 1
ATOM 867 C C . GLY A 1 109 ? -23.601 1.974 13.737 1.00 93.12 109 GLY A C 1
ATOM 868 O O . GLY A 1 109 ? -24.349 2.002 14.711 1.00 93.12 109 GLY A O 1
ATOM 869 N N . TRP A 1 110 ? -22.308 1.663 13.854 1.00 96.31 110 TRP A N 1
ATOM 870 C CA . TRP A 1 110 ? -21.706 1.249 15.120 1.00 96.31 110 TRP A CA 1
ATOM 871 C C . TRP A 1 110 ? -21.157 2.424 15.927 1.00 96.31 110 TRP A C 1
ATOM 873 O O . TRP A 1 110 ? -20.530 3.347 15.402 1.00 96.31 110 TRP A O 1
ATOM 883 N N . GLN A 1 111 ? -21.306 2.351 17.245 1.00 97.81 111 GLN A N 1
ATOM 884 C CA . GLN A 1 111 ? -20.543 3.134 18.211 1.00 97.81 111 GLN A CA 1
ATOM 885 C C . GLN A 1 111 ? -19.140 2.537 18.401 1.00 97.81 111 GLN A C 1
ATOM 887 O O . GLN A 1 111 ? -18.872 1.396 18.031 1.00 97.81 111 GLN A O 1
ATOM 892 N N . GLN A 1 112 ? -18.210 3.304 18.981 1.00 98.38 112 GLN A N 1
ATOM 893 C CA . GLN A 1 112 ? -16.828 2.834 19.176 1.00 98.38 112 GLN A CA 1
ATOM 894 C C . GLN A 1 112 ? -16.740 1.580 20.059 1.00 98.38 112 GLN A C 1
ATOM 896 O O . GLN A 1 112 ? -15.902 0.728 19.793 1.00 98.38 112 GLN A O 1
ATOM 901 N N . TRP A 1 113 ? -17.594 1.462 21.082 1.00 97.94 113 TRP A N 1
ATOM 902 C CA . TRP A 1 113 ? -17.629 0.285 21.955 1.00 97.94 113 TRP A CA 1
ATOM 903 C C . TRP A 1 113 ? -18.119 -0.968 21.215 1.00 97.94 113 TRP A C 1
ATOM 905 O O . TRP A 1 113 ? -17.538 -2.026 21.385 1.00 97.94 113 TRP A O 1
ATOM 915 N N . GLN A 1 114 ? -19.069 -0.839 20.285 1.00 97.62 114 GLN A N 1
ATOM 916 C CA . GLN A 1 114 ? -19.528 -1.975 19.476 1.00 97.62 114 GLN A CA 1
ATOM 917 C C . GLN A 1 114 ? -18.417 -2.508 18.562 1.00 97.62 114 GLN A C 1
ATOM 919 O O . GLN A 1 114 ? -18.300 -3.709 18.358 1.00 97.62 114 GLN A O 1
ATOM 924 N N . LEU A 1 115 ? -17.551 -1.629 18.043 1.00 97.94 115 LEU A N 1
ATOM 925 C CA . LEU A 1 115 ? -16.369 -2.070 17.296 1.00 97.94 115 LEU A CA 1
ATOM 926 C C . LEU A 1 115 ? -15.376 -2.834 18.190 1.00 97.94 115 LEU A C 1
ATOM 928 O O . LEU A 1 115 ? -14.683 -3.726 17.705 1.00 97.94 115 LEU A O 1
ATOM 932 N N . VAL A 1 116 ? -15.293 -2.491 19.479 1.00 98.31 116 VAL A N 1
ATOM 933 C CA . VAL A 1 116 ? -14.492 -3.260 20.441 1.00 98.31 116 VAL A CA 1
ATOM 934 C C . VAL A 1 116 ? -15.075 -4.661 20.606 1.00 98.31 116 VAL A C 1
ATOM 936 O O . VAL A 1 116 ? -14.315 -5.619 20.496 1.00 98.31 116 VAL A O 1
ATOM 939 N N . ASP A 1 117 ? -16.394 -4.786 20.766 1.00 97.69 117 ASP A N 1
ATOM 940 C CA . ASP A 1 117 ? -17.062 -6.088 20.902 1.00 97.69 117 ASP A CA 1
ATOM 941 C C . ASP A 1 117 ? -16.814 -6.985 19.675 1.00 97.69 117 ASP A C 1
ATOM 943 O O . ASP A 1 117 ? -16.490 -8.165 19.807 1.00 97.69 117 ASP A O 1
ATOM 947 N N . GLU A 1 118 ? -16.894 -6.426 18.463 1.00 97.50 118 GLU A N 1
ATOM 948 C CA . GLU A 1 118 ? -16.615 -7.158 17.217 1.00 97.50 118 GLU A CA 1
ATOM 949 C C . GLU A 1 118 ? -15.137 -7.581 17.096 1.00 97.50 118 GLU A C 1
ATOM 951 O O . GLU A 1 118 ? -14.826 -8.661 16.592 1.00 97.50 118 GLU A O 1
ATOM 956 N N . LEU A 1 119 ? -14.195 -6.771 17.592 1.00 97.69 119 LEU A N 1
ATOM 957 C CA . LEU A 1 119 ? -12.781 -7.159 17.663 1.00 97.69 119 LEU A CA 1
ATOM 958 C C . LEU A 1 119 ? -12.535 -8.240 18.726 1.00 97.69 119 LEU A C 1
ATOM 960 O O . LEU A 1 119 ? -11.697 -9.125 18.524 1.00 97.69 119 LEU A O 1
ATOM 964 N N . GLU A 1 120 ? -13.270 -8.204 19.835 1.00 97.38 120 GLU A N 1
ATOM 965 C CA . GLU A 1 120 ? -13.179 -9.206 20.894 1.00 97.38 120 GLU A CA 1
ATOM 966 C C . GLU A 1 120 ? -13.693 -10.578 20.437 1.00 97.38 120 GLU A C 1
ATOM 968 O O . GLU A 1 120 ? -13.081 -11.590 20.784 1.00 97.38 120 GLU A O 1
ATOM 973 N N . GLN A 1 121 ? -14.703 -10.627 19.558 1.00 96.56 121 GLN A N 1
ATOM 974 C CA . GLN A 1 121 ? -15.131 -11.866 18.885 1.00 96.56 121 GLN A CA 1
ATOM 975 C C . GLN A 1 121 ? -14.000 -12.525 18.069 1.00 96.56 121 GLN A C 1
ATOM 977 O O . GLN A 1 121 ? -14.001 -13.738 17.877 1.00 96.56 121 GLN A O 1
ATOM 982 N N . LEU A 1 122 ? -13.001 -11.751 17.626 1.00 97.12 122 LEU A N 1
ATOM 983 C CA . LEU A 1 122 ? -11.787 -12.250 16.963 1.00 97.12 122 LEU A CA 1
ATOM 984 C C . LEU A 1 122 ? -10.621 -12.499 17.937 1.00 97.12 122 LEU A C 1
ATOM 986 O O . LEU A 1 122 ? -9.479 -12.665 17.503 1.00 97.12 122 LEU A O 1
ATOM 990 N N . HIS A 1 123 ? -10.883 -12.492 19.245 1.00 97.44 123 HIS A N 1
ATOM 991 C CA . HIS A 1 123 ? -9.891 -12.568 20.321 1.00 97.44 123 HIS A CA 1
ATOM 992 C C . HIS A 1 123 ? -8.856 -11.426 20.299 1.00 97.44 123 HIS A C 1
ATOM 994 O O . HIS A 1 123 ? -7.736 -11.570 20.799 1.00 97.44 123 HIS A O 1
ATOM 1000 N N . VAL A 1 124 ? -9.220 -10.263 19.746 1.00 97.50 124 VAL A N 1
ATOM 1001 C CA . VAL A 1 124 ? -8.360 -9.076 19.682 1.00 97.50 124 VAL A CA 1
ATOM 1002 C C . VAL A 1 124 ? -8.837 -8.041 20.696 1.00 97.50 124 VAL A C 1
ATOM 1004 O O . VAL A 1 124 ? -9.725 -7.239 20.433 1.00 97.50 124 VAL A O 1
ATOM 1007 N N . LYS A 1 125 ? -8.201 -8.025 21.871 1.00 97.56 125 LYS A N 1
ATOM 1008 C CA . LYS A 1 125 ? -8.533 -7.079 22.947 1.00 97.56 125 LYS A CA 1
ATOM 1009 C C . LYS A 1 125 ? -8.005 -5.677 22.644 1.00 97.56 125 LYS A C 1
ATOM 1011 O O . LYS A 1 125 ? -6.794 -5.479 22.501 1.00 97.56 125 LYS A O 1
ATOM 1016 N N . VAL A 1 126 ? -8.908 -4.700 22.576 1.00 97.88 126 VAL A N 1
ATOM 1017 C CA . VAL A 1 126 ? -8.611 -3.280 22.336 1.00 97.88 126 VAL A CA 1
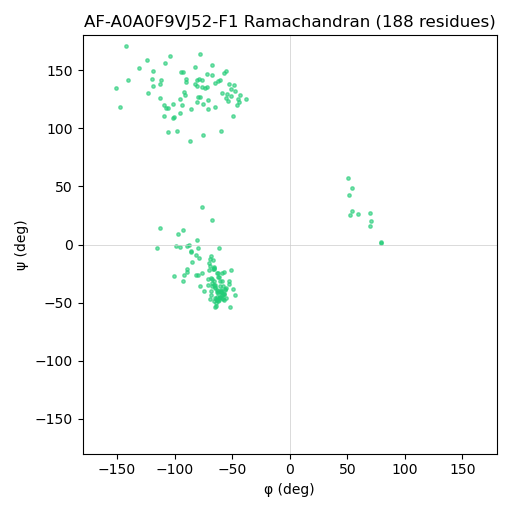ATOM 1018 C C . VAL A 1 126 ? -9.520 -2.429 23.218 1.00 97.88 126 VAL A C 1
ATOM 1020 O O . VAL A 1 126 ? -10.683 -2.754 23.393 1.00 97.88 126 VAL A O 1
ATOM 1023 N N . SER A 1 127 ? -9.011 -1.331 23.780 1.00 98.12 127 SER A N 1
ATOM 1024 C CA . SER A 1 127 ? -9.859 -0.401 24.540 1.00 98.12 127 SER A CA 1
ATOM 1025 C C . SER A 1 127 ? -10.598 0.573 23.616 1.00 98.12 127 SER A C 1
ATOM 1027 O O . SER A 1 127 ? -10.077 0.961 22.567 1.00 98.12 127 SER A O 1
ATOM 1029 N N . GLN A 1 128 ? -11.759 1.075 24.041 1.00 98.12 128 GLN A N 1
ATOM 1030 C CA . GLN A 1 128 ? -12.468 2.136 23.315 1.00 98.12 128 GLN A CA 1
ATOM 1031 C C . GLN A 1 128 ? -11.589 3.388 23.114 1.00 98.12 128 GLN A C 1
ATOM 1033 O O . GLN A 1 128 ? -11.591 3.994 22.041 1.00 98.12 128 GLN A O 1
ATOM 1038 N N . THR A 1 129 ? -10.778 3.753 24.112 1.00 98.25 129 THR A N 1
ATOM 1039 C CA . THR A 1 129 ? -9.822 4.870 24.024 1.00 98.25 129 THR A CA 1
ATOM 1040 C C . THR A 1 129 ? -8.812 4.665 22.898 1.00 98.25 129 THR A C 1
ATOM 1042 O O . THR A 1 129 ? -8.501 5.604 22.165 1.00 98.25 129 THR A O 1
ATOM 1045 N N . THR A 1 130 ? -8.336 3.432 22.710 1.00 98.12 130 THR A N 1
ATOM 1046 C CA . THR A 1 130 ? -7.436 3.072 21.610 1.00 98.12 130 THR A CA 1
ATOM 1047 C C . THR A 1 130 ? -8.107 3.270 20.250 1.00 98.12 130 THR A C 1
ATOM 1049 O O . THR A 1 130 ? -7.502 3.897 19.382 1.00 98.12 130 THR A O 1
ATOM 1052 N N . ILE A 1 131 ? -9.364 2.835 20.082 1.00 98.19 131 ILE A N 1
ATOM 1053 C CA . ILE A 1 131 ? -10.145 3.099 18.860 1.00 98.19 131 ILE A CA 1
ATOM 1054 C C . ILE A 1 131 ? -10.264 4.609 18.613 1.00 98.19 131 ILE A C 1
ATOM 1056 O O . ILE A 1 131 ? -9.978 5.085 17.519 1.00 98.19 131 ILE A O 1
ATOM 1060 N N . SER A 1 132 ? -10.596 5.388 19.646 1.00 97.69 132 SER A N 1
ATOM 1061 C CA . SER A 1 132 ? -10.685 6.854 19.566 1.00 97.69 132 SER A CA 1
ATOM 1062 C C . SER A 1 132 ? -9.359 7.529 19.183 1.00 97.69 132 SER A C 1
ATOM 1064 O O . SER A 1 132 ? -9.358 8.591 18.552 1.00 97.69 132 SER A O 1
ATOM 1066 N N . TYR A 1 133 ? -8.214 6.956 19.563 1.00 96.88 133 TYR A N 1
ATOM 1067 C CA . TYR A 1 133 ? -6.898 7.448 19.141 1.00 96.88 133 TYR A CA 1
ATOM 1068 C C . TYR A 1 133 ? -6.595 7.110 17.685 1.00 96.88 133 TYR A C 1
ATOM 1070 O O . TYR A 1 133 ? -6.079 7.975 16.976 1.00 96.88 133 TYR A O 1
ATOM 1078 N N . TRP A 1 134 ? -6.958 5.909 17.233 1.00 96.50 134 TRP A N 1
ATOM 1079 C CA . TRP A 1 134 ? -6.821 5.516 15.832 1.00 96.50 134 TRP A CA 1
ATOM 1080 C C . TRP A 1 134 ? -7.691 6.383 14.920 1.00 96.50 134 TRP A C 1
ATOM 1082 O O . TRP A 1 134 ? -7.179 6.950 13.964 1.00 96.50 134 TRP A O 1
ATOM 1092 N N . GLU A 1 135 ? -8.968 6.592 15.256 1.00 96.19 135 GLU A N 1
ATOM 1093 C CA . GLU A 1 135 ? -9.892 7.413 14.451 1.00 96.19 135 GLU A CA 1
ATOM 1094 C C . GLU A 1 135 ? -9.477 8.882 14.318 1.00 96.19 135 GLU A C 1
ATOM 1096 O O . GLU A 1 135 ? -9.870 9.560 13.373 1.00 96.19 135 GLU A O 1
ATOM 1101 N N . ARG A 1 136 ? -8.695 9.396 15.272 1.00 94.62 136 ARG A N 1
ATOM 1102 C CA . ARG A 1 136 ? -8.186 10.776 15.263 1.00 94.62 136 ARG A CA 1
ATOM 1103 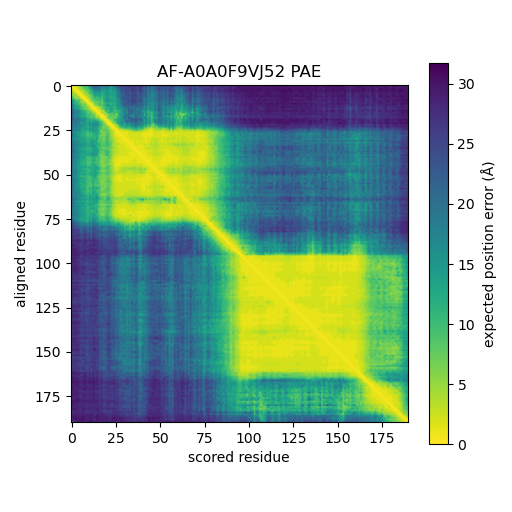C C . ARG A 1 136 ? -6.770 10.893 14.709 1.00 94.62 136 ARG A C 1
ATOM 1105 O O . ARG A 1 136 ? -6.161 11.945 14.879 1.00 94.62 136 ARG A O 1
ATOM 1112 N N . ASN A 1 137 ? -6.220 9.817 14.141 1.00 92.19 137 ASN A N 1
ATOM 1113 C CA . ASN A 1 137 ? -4.825 9.747 13.702 1.00 92.19 137 ASN A CA 1
ATOM 1114 C C . ASN A 1 137 ? -3.815 10.149 14.802 1.00 92.19 137 ASN A C 1
ATOM 1116 O O . ASN A 1 137 ? -2.698 10.565 14.510 1.00 92.19 137 ASN A O 1
ATOM 1120 N N . LYS A 1 138 ? -4.178 10.016 16.090 1.00 93.44 138 LYS A N 1
ATOM 1121 C CA . LYS A 1 138 ? -3.269 10.312 17.215 1.00 93.44 138 LYS A CA 1
ATOM 1122 C C . LYS A 1 138 ? -2.229 9.217 17.422 1.00 93.44 138 LYS A C 1
ATOM 1124 O O . LYS A 1 138 ? -1.189 9.454 18.025 1.00 93.44 138 LYS A O 1
ATOM 1129 N N . MET A 1 139 ? -2.545 8.007 16.976 1.00 92.50 139 MET A N 1
ATOM 1130 C CA . MET A 1 139 ? -1.699 6.830 17.090 1.00 92.50 139 MET A CA 1
ATOM 1131 C C . MET A 1 139 ? -2.009 5.900 15.921 1.00 92.50 139 MET A C 1
ATOM 1133 O O . MET A 1 139 ? -3.178 5.644 15.644 1.00 92.50 139 MET A O 1
ATOM 1137 N N . ALA A 1 140 ? -0.982 5.362 15.268 1.00 90.38 140 ALA A N 1
A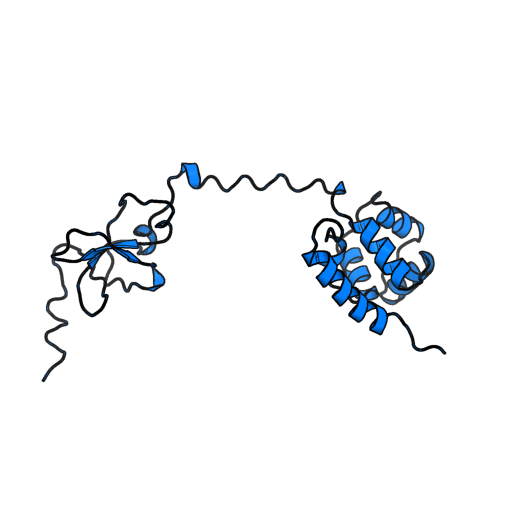TOM 1138 C CA . ALA A 1 140 ? -1.170 4.358 14.229 1.00 90.38 140 ALA A CA 1
ATOM 1139 C C . ALA A 1 140 ? -1.400 2.964 14.853 1.00 90.38 140 ALA A C 1
ATOM 1141 O O . ALA A 1 140 ? -0.686 2.584 15.792 1.00 90.38 140 ALA A O 1
ATOM 1142 N N . PRO A 1 141 ? -2.367 2.169 14.365 1.00 94.44 141 PRO A N 1
ATOM 1143 C CA . PRO A 1 141 ? -2.487 0.775 14.770 1.00 94.44 141 PRO A CA 1
ATOM 1144 C C . PRO A 1 141 ? -1.310 -0.058 14.257 1.00 94.44 141 PRO A C 1
ATOM 1146 O O . PRO A 1 141 ? -0.810 0.131 13.151 1.00 94.44 141 PRO A O 1
ATOM 1149 N N . LYS A 1 142 ? -0.898 -1.055 15.045 1.00 95.56 142 LYS A N 1
ATOM 1150 C CA . LYS A 1 142 ? 0.046 -2.086 14.585 1.00 95.56 142 LYS A CA 1
ATOM 1151 C C . LYS A 1 142 ? -0.611 -2.969 13.515 1.00 95.56 142 LYS A C 1
ATOM 1153 O O . LYS A 1 142 ? -1.820 -3.191 13.564 1.00 95.56 142 LYS A O 1
ATOM 1158 N N . GLY A 1 143 ? 0.197 -3.581 12.645 1.00 95.12 143 GLY A N 1
ATOM 1159 C CA . GLY A 1 143 ? -0.266 -4.442 11.543 1.00 95.12 143 GLY A CA 1
ATOM 1160 C C . GLY A 1 143 ? -1.319 -5.486 11.937 1.00 95.12 143 GLY A C 1
ATOM 1161 O O . GLY A 1 143 ? -2.342 -5.608 11.270 1.00 95.12 143 GLY A O 1
ATOM 1162 N N . ARG A 1 144 ? -1.147 -6.167 13.080 1.00 97.25 144 ARG A N 1
ATOM 1163 C CA . ARG A 1 144 ? -2.125 -7.158 13.573 1.00 97.25 144 ARG A CA 1
ATOM 1164 C C . ARG A 1 144 ? -3.536 -6.590 13.779 1.00 97.25 144 ARG A C 1
ATOM 1166 O O . ARG A 1 144 ? -4.514 -7.286 13.539 1.00 97.25 144 ARG A O 1
ATOM 1173 N N . PHE A 1 145 ? -3.642 -5.333 14.213 1.00 97.62 145 PHE A N 1
ATOM 1174 C CA . PHE A 1 145 ? -4.928 -4.676 14.444 1.00 97.62 145 PHE A CA 1
ATOM 1175 C C . PHE A 1 145 ? -5.560 -4.232 13.130 1.00 97.62 145 PHE A C 1
ATOM 1177 O O . PHE A 1 145 ? -6.764 -4.361 12.973 1.00 97.62 145 PHE A O 1
ATOM 1184 N N . ILE A 1 146 ? -4.751 -3.789 12.166 1.00 97.50 146 ILE A N 1
ATOM 1185 C CA . ILE A 1 146 ? -5.224 -3.450 10.818 1.00 97.50 146 ILE A CA 1
ATOM 1186 C C . ILE A 1 146 ? -5.847 -4.682 10.155 1.00 97.50 146 ILE A C 1
ATOM 1188 O O . ILE A 1 146 ? -6.943 -4.600 9.611 1.00 97.50 146 ILE A O 1
ATOM 1192 N N . VAL A 1 147 ? -5.192 -5.843 10.256 1.00 97.06 147 VAL A N 1
ATOM 1193 C CA . VAL A 1 147 ? -5.727 -7.110 9.731 1.00 97.06 147 VAL A CA 1
ATOM 1194 C C . VAL A 1 147 ? -7.023 -7.509 10.443 1.00 97.06 147 VAL A C 1
ATOM 1196 O O . VAL A 1 147 ? -7.962 -7.960 9.792 1.00 97.06 147 VAL A O 1
ATOM 1199 N N . ALA A 1 148 ? -7.105 -7.329 11.764 1.00 97.62 148 ALA A N 1
ATOM 1200 C CA . ALA A 1 148 ? -8.324 -7.613 12.520 1.00 97.62 148 ALA A CA 1
ATOM 1201 C C . ALA A 1 148 ? -9.484 -6.692 12.107 1.00 97.62 148 ALA A C 1
ATOM 1203 O O . ALA A 1 148 ? -10.571 -7.179 11.814 1.00 97.62 148 ALA A O 1
ATOM 1204 N N . LEU A 1 149 ? -9.233 -5.385 11.994 1.00 97.50 149 LEU A N 1
ATOM 1205 C CA . LEU A 1 149 ? -10.209 -4.407 11.511 1.00 97.50 149 LEU A CA 1
ATOM 1206 C C . LEU A 1 149 ? -10.679 -4.759 10.094 1.00 97.50 149 LEU A C 1
ATOM 1208 O O . LEU A 1 149 ? -11.877 -4.807 9.842 1.00 97.50 149 LEU A O 1
ATOM 1212 N N . ALA A 1 150 ? -9.755 -5.086 9.190 1.00 96.69 150 ALA A N 1
ATOM 1213 C CA . ALA A 1 150 ? -10.070 -5.519 7.830 1.00 96.69 150 ALA A CA 1
ATOM 1214 C C . ALA A 1 150 ? -11.010 -6.739 7.808 1.00 96.69 150 ALA A C 1
ATOM 1216 O O . ALA A 1 150 ? -11.943 -6.787 7.010 1.00 96.69 150 ALA A O 1
ATOM 1217 N N . ARG A 1 151 ? -10.817 -7.698 8.726 1.00 95.88 151 ARG A N 1
ATOM 1218 C CA . ARG A 1 151 ? -11.703 -8.862 8.886 1.00 95.88 151 ARG A CA 1
ATOM 1219 C C . ARG A 1 151 ? -13.078 -8.488 9.435 1.00 95.88 151 ARG A C 1
ATOM 1221 O O . ARG A 1 151 ? -14.066 -8.930 8.857 1.00 95.88 151 ARG A O 1
ATOM 1228 N N . VAL A 1 152 ? -13.142 -7.669 10.490 1.00 96.25 152 VAL A N 1
ATOM 1229 C CA . VAL A 1 152 ? -14.410 -7.174 11.067 1.00 96.25 152 VAL A CA 1
ATOM 1230 C C . VAL A 1 152 ? -15.251 -6.483 9.994 1.00 96.25 152 VAL A C 1
ATOM 1232 O O . VAL A 1 152 ? -16.436 -6.763 9.842 1.00 96.25 152 VAL A O 1
ATOM 1235 N N . PHE A 1 153 ? -14.615 -5.627 9.200 1.00 93.81 153 PHE A N 1
ATOM 1236 C CA . PHE A 1 153 ? -15.276 -4.867 8.148 1.00 93.81 153 PHE A CA 1
ATOM 1237 C C . PHE A 1 153 ? -15.401 -5.621 6.816 1.00 93.81 153 PHE A C 1
ATOM 1239 O O . PHE A 1 153 ? -16.040 -5.125 5.899 1.00 93.81 153 PHE A O 1
ATOM 1246 N N . ARG A 1 154 ? -14.818 -6.818 6.681 1.00 93.25 154 ARG A N 1
ATOM 1247 C CA . ARG A 1 154 ? -14.796 -7.605 5.431 1.00 93.25 154 ARG A CA 1
ATOM 1248 C C . ARG A 1 154 ? -14.293 -6.809 4.217 1.00 93.25 154 ARG A C 1
ATOM 1250 O O . ARG A 1 154 ? -14.82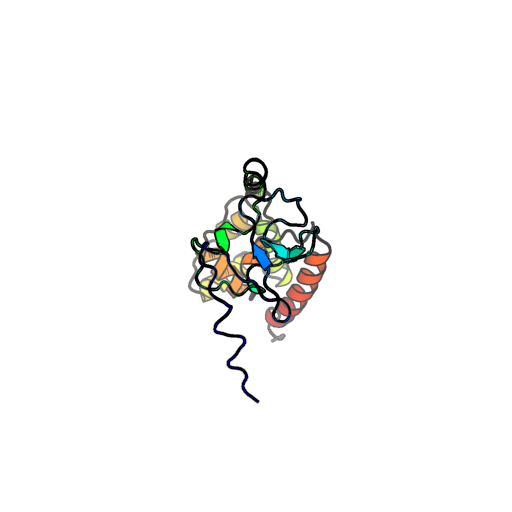7 -6.924 3.117 1.00 93.25 154 ARG A O 1
ATOM 1257 N N . ILE A 1 155 ? -13.239 -6.024 4.417 1.00 90.81 155 ILE A N 1
ATOM 1258 C CA . ILE A 1 155 ? -12.578 -5.234 3.371 1.00 90.81 155 ILE A CA 1
ATOM 1259 C C . ILE A 1 155 ? -11.085 -5.576 3.292 1.00 90.81 155 ILE A C 1
ATOM 1261 O O . ILE A 1 155 ? -10.511 -6.058 4.270 1.00 90.81 155 ILE A O 1
ATOM 1265 N N . PRO A 1 156 ? -10.406 -5.313 2.163 1.00 93.38 156 PRO A N 1
ATOM 1266 C CA . PRO A 1 156 ? -8.953 -5.419 2.097 1.00 93.38 156 PRO A CA 1
ATOM 1267 C C . PRO A 1 156 ? -8.260 -4.430 3.045 1.00 93.38 156 PRO A C 1
ATOM 1269 O O . PRO A 1 156 ? -8.647 -3.268 3.133 1.00 93.38 156 PRO A O 1
ATOM 1272 N N . ALA A 1 157 ? -7.179 -4.853 3.708 1.00 94.19 157 ALA A N 1
ATOM 1273 C CA . ALA A 1 157 ? -6.454 -4.019 4.674 1.00 94.19 157 ALA A CA 1
ATOM 1274 C C . ALA A 1 157 ? -5.906 -2.708 4.082 1.00 94.19 157 ALA A C 1
ATOM 1276 O O . ALA A 1 157 ? -5.844 -1.698 4.781 1.00 94.19 157 ALA A O 1
ATOM 1277 N N . PHE A 1 158 ? -5.535 -2.701 2.797 1.00 91.06 158 PHE A N 1
ATOM 1278 C CA . PHE A 1 158 ? -5.038 -1.493 2.137 1.00 91.06 158 PHE A CA 1
ATOM 1279 C C . PHE A 1 158 ? -6.114 -0.401 2.009 1.00 91.06 158 PHE A C 1
ATOM 1281 O O . PHE A 1 158 ? -5.765 0.765 1.859 1.00 91.06 158 PHE A O 1
ATOM 1288 N N . ALA A 1 159 ? -7.404 -0.749 2.108 1.00 89.81 159 ALA A N 1
ATOM 1289 C CA . ALA A 1 159 ? -8.505 0.198 1.951 1.00 89.81 159 ALA A CA 1
ATOM 1290 C C . ALA A 1 159 ? -8.490 1.311 3.007 1.00 89.81 159 ALA A C 1
ATOM 1292 O O . ALA A 1 159 ? -8.910 2.424 2.719 1.00 89.81 159 ALA A O 1
ATOM 1293 N N . PHE A 1 160 ? -7.950 1.055 4.203 1.00 91.38 160 PHE A N 1
ATOM 1294 C CA . PHE A 1 160 ? -7.787 2.110 5.205 1.00 91.38 160 PHE A CA 1
ATOM 1295 C C . PHE A 1 160 ? -6.764 3.176 4.797 1.00 91.38 160 PHE A C 1
ATOM 1297 O O . PHE A 1 160 ? -6.807 4.278 5.325 1.00 91.38 160 PHE A O 1
ATOM 1304 N N . PHE A 1 161 ? -5.853 2.876 3.873 1.00 89.69 161 PHE A N 1
ATOM 1305 C CA . PHE A 1 161 ? -4.773 3.780 3.468 1.00 89.69 161 PHE A CA 1
ATOM 1306 C C . PHE A 1 161 ? -5.076 4.537 2.174 1.00 89.69 161 PHE A C 1
ATOM 1308 O O . PHE A 1 161 ? -4.251 5.330 1.730 1.00 89.69 161 PHE A O 1
ATOM 1315 N N . LEU A 1 162 ? -6.234 4.292 1.559 1.00 85.44 162 LEU A N 1
ATOM 1316 C CA . LEU A 1 162 ? -6.647 5.005 0.359 1.00 85.44 162 LEU A CA 1
ATOM 1317 C C . LEU A 1 162 ? -7.132 6.407 0.727 1.00 85.44 162 LEU A C 1
ATOM 1319 O O . LEU A 1 162 ? -7.910 6.569 1.666 1.00 85.44 162 LEU A O 1
ATOM 1323 N N . ASN A 1 163 ? -6.713 7.410 -0.042 1.00 82.06 163 ASN A N 1
ATOM 1324 C CA . ASN A 1 163 ? -7.330 8.726 0.024 1.00 82.06 163 ASN A CA 1
ATOM 1325 C C . ASN A 1 163 ? -8.535 8.758 -0.924 1.00 82.06 163 ASN A C 1
ATOM 1327 O O . ASN A 1 163 ? -8.405 9.070 -2.107 1.00 82.06 163 ASN A O 1
ATOM 1331 N N . PHE A 1 164 ? -9.709 8.385 -0.414 1.00 70.81 164 PHE A N 1
ATOM 1332 C CA . PHE A 1 164 ? -10.937 8.356 -1.213 1.00 70.81 164 PHE A CA 1
ATOM 1333 C C . PHE A 1 164 ? -11.408 9.750 -1.662 1.00 70.81 164 PHE A C 1
ATOM 1335 O O . PHE A 1 164 ? -12.265 9.827 -2.537 1.00 70.81 164 PHE A O 1
ATOM 1342 N N . HIS A 1 165 ? -10.861 10.833 -1.096 1.00 66.44 165 HIS A N 1
ATOM 1343 C CA . HIS A 1 165 ? -11.222 12.207 -1.447 1.00 66.44 165 HIS A CA 1
ATOM 1344 C C . HIS A 1 165 ? -10.389 12.790 -2.599 1.00 66.44 165 HIS A C 1
ATOM 1346 O O . HIS A 1 165 ? -10.856 13.710 -3.263 1.00 66.44 165 HIS A O 1
ATOM 1352 N N . ASP A 1 166 ? -9.204 12.238 -2.873 1.00 65.38 166 ASP A N 1
ATOM 1353 C CA . ASP A 1 166 ? -8.245 12.818 -3.828 1.00 65.38 166 ASP A CA 1
ATOM 1354 C C . ASP A 1 166 ? -8.325 12.225 -5.245 1.00 65.38 166 ASP A C 1
ATOM 1356 O O . ASP A 1 166 ? -7.576 12.636 -6.133 1.00 65.38 166 ASP A O 1
ATOM 1360 N N . CYS A 1 167 ? -9.184 11.232 -5.495 1.00 56.28 167 CYS A N 1
ATOM 1361 C CA . CYS A 1 167 ? -9.219 10.567 -6.796 1.00 56.28 167 CYS A CA 1
ATOM 1362 C C . CYS A 1 167 ? -10.627 10.103 -7.185 1.00 56.28 167 CYS A C 1
ATOM 1364 O O . CYS A 1 167 ? -11.180 9.196 -6.563 1.00 56.28 167 CYS A O 1
ATOM 1366 N N . ASP A 1 168 ? -11.156 10.642 -8.287 1.00 57.50 168 ASP A N 1
ATOM 1367 C CA . ASP A 1 168 ? -12.461 10.274 -8.866 1.00 57.50 168 ASP A CA 1
ATOM 1368 C C . ASP A 1 168 ? -12.601 8.757 -9.107 1.00 57.50 168 ASP A C 1
ATOM 1370 O O . ASP A 1 168 ? -13.669 8.166 -8.938 1.00 57.50 168 ASP A O 1
ATOM 1374 N N . TYR A 1 169 ? -11.499 8.087 -9.462 1.00 56.41 169 TYR A N 1
ATOM 1375 C CA . TYR A 1 169 ? -11.465 6.630 -9.611 1.00 56.41 169 TYR A CA 1
ATOM 1376 C C . TYR A 1 169 ? -11.628 5.908 -8.264 1.00 56.41 169 TYR A C 1
ATOM 1378 O O . TYR A 1 169 ? -12.353 4.915 -8.169 1.00 56.41 169 TYR A O 1
ATOM 1386 N N . LEU A 1 170 ? -11.002 6.422 -7.201 1.00 62.09 170 LEU A N 1
ATOM 1387 C CA . LEU A 1 170 ? -11.165 5.879 -5.853 1.00 62.09 170 LEU A CA 1
ATOM 1388 C C . LEU A 1 170 ? -12.581 6.116 -5.319 1.00 62.09 170 LEU A C 1
ATOM 1390 O O . LEU A 1 170 ? -13.075 5.269 -4.580 1.00 62.09 170 LEU A O 1
ATOM 1394 N N . GLU A 1 171 ? -13.275 7.173 -5.747 1.00 63.22 171 GLU A N 1
ATOM 1395 C CA . GLU A 1 171 ? -14.687 7.384 -5.414 1.00 63.22 171 GLU A CA 1
ATOM 1396 C C . GLU A 1 171 ? -15.584 6.270 -5.993 1.00 63.22 171 GLU A C 1
ATOM 1398 O O . GLU A 1 171 ? -16.500 5.782 -5.325 1.00 63.22 171 GLU A O 1
ATOM 1403 N N . GLN A 1 172 ? -15.313 5.805 -7.218 1.00 69.50 172 GLN A N 1
ATOM 1404 C CA . GLN A 1 172 ? -16.050 4.679 -7.808 1.00 69.50 172 GLN A CA 1
ATOM 1405 C C . GLN A 1 172 ? -15.744 3.356 -7.099 1.00 69.50 172 GLN A C 1
ATOM 1407 O O . GLN A 1 172 ? -16.665 2.598 -6.780 1.00 69.50 172 GLN A O 1
ATOM 1412 N N . VAL A 1 173 ? -14.468 3.097 -6.791 1.00 70.25 173 VAL A N 1
ATOM 1413 C CA . VAL A 1 173 ? -14.058 1.932 -5.988 1.00 70.25 173 VAL A CA 1
ATOM 1414 C C . VAL A 1 173 ? -14.719 1.976 -4.610 1.00 70.25 173 VAL A C 1
ATOM 1416 O O . VAL A 1 173 ? -15.223 0.958 -4.140 1.00 70.25 173 VAL A O 1
ATOM 1419 N N . TYR A 1 174 ? -14.800 3.155 -3.993 1.00 68.62 174 TYR A N 1
ATOM 1420 C CA . TYR A 1 174 ? -15.500 3.367 -2.733 1.00 68.62 174 TYR A CA 1
ATOM 1421 C C . TYR A 1 174 ? -16.992 3.049 -2.848 1.00 68.62 174 TYR A C 1
ATOM 1423 O O . TYR A 1 174 ? -17.511 2.296 -2.030 1.00 68.62 174 TYR A O 1
ATOM 1431 N N . LYS A 1 175 ? -17.691 3.545 -3.881 1.00 76.38 175 LYS A N 1
ATOM 1432 C CA . LYS A 1 175 ? -19.113 3.225 -4.124 1.00 76.38 175 LYS A CA 1
ATOM 1433 C C . LYS A 1 175 ? -19.341 1.716 -4.259 1.00 76.38 175 LYS A C 1
ATOM 1435 O O . LYS A 1 175 ? -20.288 1.181 -3.673 1.00 76.38 175 LYS A O 1
ATOM 1440 N N . TYR A 1 176 ? -18.458 1.021 -4.975 1.00 77.38 176 TYR A N 1
ATOM 1441 C CA . TYR A 1 176 ? -18.502 -0.436 -5.093 1.00 77.38 176 TYR A CA 1
ATOM 1442 C C . TYR A 1 176 ? -18.272 -1.124 -3.741 1.00 77.38 176 TYR A C 1
ATOM 1444 O O . TYR A 1 176 ? -19.107 -1.915 -3.298 1.00 77.38 176 TYR A O 1
ATOM 1452 N N . MET A 1 177 ? -17.187 -0.774 -3.043 1.00 75.06 177 MET A N 1
ATOM 1453 C CA . MET A 1 177 ? -16.861 -1.332 -1.729 1.00 75.06 177 MET A CA 1
ATOM 1454 C C . MET A 1 177 ? -17.983 -1.101 -0.719 1.00 75.06 177 MET A C 1
ATOM 1456 O O . MET A 1 177 ? -18.359 -2.027 -0.010 1.00 75.06 177 MET A O 1
ATOM 1460 N N . LYS A 1 178 ? -18.571 0.095 -0.702 1.00 74.00 178 LYS A N 1
ATOM 1461 C CA . LYS A 1 178 ? -19.712 0.45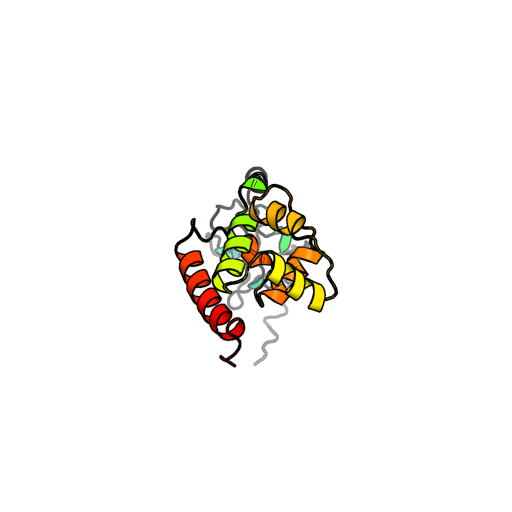5 0.139 1.00 74.00 178 LYS A CA 1
ATOM 1462 C C . LYS A 1 178 ? -20.928 -0.425 -0.133 1.00 74.00 178 LYS A C 1
ATOM 1464 O O . LYS A 1 178 ? -21.602 -0.846 0.803 1.00 74.00 178 LYS A O 1
ATOM 1469 N N . THR A 1 179 ? -21.203 -0.728 -1.399 1.00 77.81 179 THR A N 1
ATOM 1470 C CA . THR A 1 179 ? -22.316 -1.607 -1.782 1.00 77.81 179 THR A CA 1
ATOM 1471 C C . THR A 1 179 ? -22.114 -3.013 -1.219 1.00 77.81 179 THR A C 1
ATOM 1473 O O . THR A 1 179 ? -23.004 -3.542 -0.555 1.00 77.81 179 THR A O 1
ATOM 1476 N N . VAL A 1 180 ? -20.917 -3.581 -1.400 1.00 75.88 180 VAL A N 1
ATOM 1477 C CA . VAL A 1 180 ? -20.545 -4.896 -0.848 1.00 75.88 180 VAL A CA 1
ATOM 1478 C C . VAL A 1 180 ? -20.588 -4.887 0.684 1.00 75.88 180 VAL A C 1
ATOM 1480 O O . VAL A 1 180 ? -21.099 -5.812 1.312 1.00 75.88 180 VAL A O 1
ATOM 1483 N N . PHE A 1 181 ? -20.096 -3.813 1.296 1.00 7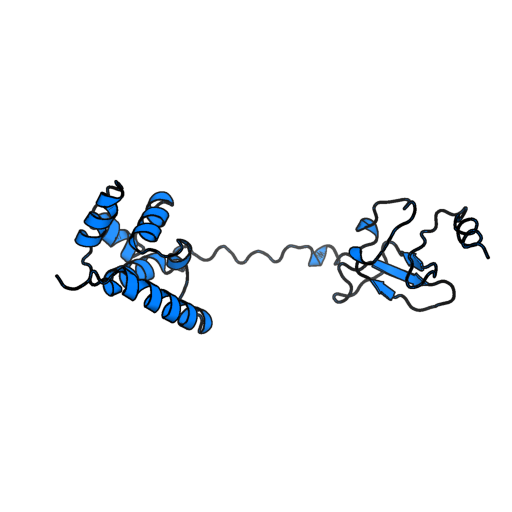4.38 181 PHE A N 1
ATOM 1484 C CA . PHE A 1 181 ? -20.033 -3.643 2.741 1.00 74.38 181 PHE A CA 1
ATOM 1485 C C . PHE A 1 181 ? -21.420 -3.587 3.393 1.00 74.38 181 PHE A C 1
ATOM 1487 O O . PHE A 1 181 ? -21.703 -4.348 4.318 1.00 74.38 181 PHE A O 1
ATOM 1494 N N . ILE A 1 182 ? -22.327 -2.749 2.878 1.00 75.94 182 ILE A N 1
ATOM 1495 C CA . ILE A 1 182 ? -23.696 -2.611 3.403 1.00 75.94 182 ILE A CA 1
ATOM 1496 C C . ILE A 1 182 ? -24.448 -3.946 3.344 1.00 75.94 182 ILE A C 1
ATOM 1498 O O . ILE A 1 182 ? -25.167 -4.275 4.291 1.00 75.94 182 ILE A O 1
ATOM 1502 N N . MET A 1 183 ? -24.259 -4.728 2.275 1.00 71.50 183 MET A N 1
ATOM 1503 C CA . MET A 1 183 ? -24.870 -6.056 2.138 1.00 71.50 183 MET A CA 1
ATOM 1504 C C . MET A 1 183 ? -24.434 -7.031 3.238 1.00 71.50 183 MET A C 1
ATOM 1506 O O . MET A 1 183 ? -25.180 -7.944 3.578 1.00 71.50 183 MET A O 1
ATOM 1510 N N . HIS A 1 184 ? -23.240 -6.854 3.803 1.00 70.06 184 HIS A N 1
ATOM 1511 C CA . HIS A 1 184 ? -22.687 -7.767 4.797 1.00 70.06 184 HIS A CA 1
ATOM 1512 C C . HIS A 1 184 ? -22.813 -7.280 6.242 1.00 70.06 184 HIS A C 1
ATOM 1514 O O . HIS A 1 184 ? -22.863 -8.111 7.148 1.00 70.06 184 HIS A O 1
ATOM 1520 N N . CYS A 1 185 ? -22.871 -5.966 6.467 1.00 67.00 185 CYS A N 1
ATOM 1521 C CA . CYS A 1 185 ? -22.935 -5.383 7.809 1.00 67.00 185 CYS A CA 1
ATOM 1522 C C . CYS A 1 185 ? -24.365 -5.210 8.334 1.00 67.00 185 CYS A C 1
ATOM 1524 O O . CYS A 1 185 ? -24.572 -5.207 9.548 1.00 67.00 185 CYS A O 1
ATOM 1526 N N . ARG A 1 186 ? -25.376 -5.122 7.458 1.00 64.19 186 ARG A N 1
ATOM 1527 C CA . ARG A 1 186 ? -26.774 -5.207 7.892 1.00 64.19 186 ARG A CA 1
ATOM 1528 C C . ARG A 1 186 ? -27.106 -6.663 8.213 1.00 64.19 186 ARG A C 1
ATOM 1530 O O . ARG A 1 186 ? -27.480 -7.429 7.330 1.00 64.19 186 ARG A O 1
ATOM 1537 N N . LYS A 1 187 ? -26.989 -7.045 9.491 1.00 50.94 187 LYS A N 1
ATOM 1538 C CA . LYS A 1 187 ? -27.736 -8.201 10.009 1.00 50.94 187 LYS A CA 1
ATOM 1539 C C . LYS A 1 187 ? -29.205 -7.995 9.620 1.00 50.94 187 LYS A C 1
ATOM 1541 O O . LYS A 1 187 ? -29.709 -6.876 9.743 1.00 50.94 187 LYS A O 1
ATOM 1546 N N . ALA A 1 188 ? -29.846 -9.041 9.095 1.00 44.28 188 ALA A N 1
ATOM 1547 C CA . ALA A 1 188 ? -31.279 -9.018 8.823 1.00 44.28 188 ALA A CA 1
ATOM 1548 C C . ALA A 1 188 ? -32.006 -8.478 10.068 1.00 44.28 188 ALA A C 1
ATOM 1550 O O . ALA A 1 188 ? -31.590 -8.827 11.179 1.00 44.28 188 ALA A O 1
ATOM 1551 N N . PRO A 1 189 ? -33.008 -7.592 9.913 1.00 44.75 189 PRO A N 1
ATOM 1552 C CA . PRO A 1 189 ? -33.792 -7.146 11.055 1.00 44.75 189 PRO A CA 1
ATOM 1553 C C . PRO A 1 189 ? -34.332 -8.389 11.769 1.00 44.75 189 PRO A C 1
ATOM 1555 O O . PRO A 1 189 ? -34.923 -9.256 11.123 1.00 44.75 189 PRO A O 1
ATOM 1558 N N . VAL A 1 190 ? -34.019 -8.492 13.063 1.00 43.41 190 VAL A N 1
ATOM 1559 C CA . VAL A 1 190 ? -34.626 -9.467 13.978 1.00 43.41 190 VAL A CA 1
ATOM 1560 C C . VAL A 1 190 ? -36.074 -9.065 14.201 1.00 43.41 190 VAL A C 1
ATOM 1562 O O . VAL A 1 190 ? -36.300 -7.847 14.390 1.00 43.41 190 VAL A O 1
#

InterPro domains:
  IPR001387 Cro/C1-type, helix-turn-helix domain [PF01381] (101-156)
  IPR001387 Cro/C1-type, helix-turn-helix domain [PS50943] (101-161)
  IPR001387 Cro/C1-type, helix-turn-helix domain [SM00530] (100-160)
  IPR001387 Cro/C1-type, helix-turn-helix domain [cd00093] (98-156)
  IPR010982 Lambda repressor-like, DNA-binding domain superfamily [G3DSA:1.10.260.40] (94-163)
  IPR010982 Lambda repressor-like, DNA-binding domain superfamily [SSF47413] (95-166)

Secondary structure (DSSP, 8-state):
--TTHHHHTT--TT----B-STT--EEEPTT----GGGTTEEEEEETT--SEEEEEGGG---SS-SS-GGGGSPPPPTTTTS---------GGGS-HHHHHHHHHHHTT--HHHHHHHHHTTT----HHHHHHHHTTSSPPPHHHHHHHHHHHTS-GGGGG--TTS-HHHHHHHHHHHHHHHHHHSPPP-

Sequence (190 aa):
MSNVAAKEDLRSASGKLLIAARGRAGEALLNYPAYPENYGKVPIRWKGRRKIYWHLLVDLIFIEPPIDPSAYVALPPNDLMASPKMPMAPDPRLYDFGQNLRQFRKECGWQQWQLVDELEQLHVKVSQTTISYWERNKMAPKGRFIVALARVFRIPAFAFFLNFHDCDYLEQVYKYMKTVFIMHCRKAPV

Radius of gyration: 30.02 Å; Cα contacts (8 Å, |Δi|>4): 201; chains: 1; bounding box: 70×44×76 Å

Foldseek 3Di:
DDPPVLPPVLDDPPQFKAWDDPSFGWGWDAPDDDDPVQAQWTWTDTPPDPDIDTHHLVNTDTDPHPDDSCRRGDHDPVVVVPPPPPPPPPDPVPFQLLCQLVVLCVLLVHDLVVVQVLLVVVVHHDDSVRNVCRNVVVDPDDPVVLVSSCVSQVHDSCLSRDPCPPDPVSVVVVVVSSVVRNVPSDDDDD